Protein AF-A0A1V8U8H1-F1 (afdb_monomer_lite)

Foldseek 3Di:
DVVVVVVVVVVVVVVVVVPPPPPVVVVVVVVVCVVVVVVCPVVPVPQFPVVQLVVLCVVLVLLVPPPCSNLLSVLLSVLVSVVVVVVVLVVLLVVLVVLLVVLVVVVVPDDLPPPDPVVVVVVVVSLVVSVVSLVVSVVVVVCPVVVLVVSVVSLVVVVVVLVVVVVVCVVPPDPSNVVSSVVSVVSSVVSVVSVVVVVVCVVVVVVSSVVSVVSSVVSVVVVVVSVVVSVVVVVVVVVVVVVVVVLVCLLVVLLVVLVVVCPPPVNCPDDPVVSVVVSCVVSVVSSVVSVVVVVVVVVVVVVVVVVVVVPDPPDPPDPDDPDDDDDDDDD

Sequence (331 aa):
MDHLRTRALTLAEREKRFQAQPSELHQIIVLSLERTGQHLISNVDSRFDADELIEDLGAFKHCAAHPLLVPCIMFAANLRMSEKRRQSIKERLHRLEHSISELARVDALSDANDFTRTREDADSQRLETLYEVLHSCRKDQASREGRYGFWRECNGALDEGFKYVDLLMLQATTVPLRVAHDELLQWKNVAYHKFESLMARDKDHVNRVNTVSDLLSSLVQQRDMRLQASIARASQRDSEEMKFIAVLGSIFLPASLIATILNVPEFQFASGPVLFGAYLAITAPLIGAVMILCFFRGHVHRLLTRRRGTLTKPSAMNRIAVEKPGRRDRA

Secondary structure (DSSP, 8-state):
-HHHHHHHHHHHHHHHHHSS-HHHHHHHHHHHHHHHHHHHHTTTTTT--HHHHHHHHHHTGGGTT-TTHHHHHHHHHHHHHHHHHHHHHHHHHHHHHHHHHHHHHHHHH--TT---HHHHHHHHHHHHHHHHHHHHHHHHHHTHHHHHHHHHHHHHHHHHHHHHHHHHHTTS--HHHHHHHHHHHHHHHHHHHHHHHHHHHHHHHHHHHHHHHHHHHHHHHHHHHHHHHHHHHHHHHHHHHHHHHHHHHHHHHHHHHHHHHHTSGGG--S-HHHHHHHHHHHHHHHHHHHHHHHHHHHHHHHHHHHHHTTS-----------PPPP-----

Radius of gyration: 43.18 Å; chains: 1; bounding box: 68×41×151 Å

pLDDT: mean 79.47, std 16.01, range [43.69, 97.44]

Structure (mmCIF, N/CA/C/O backbone):
data_AF-A0A1V8U8H1-F1
#
_entry.id   AF-A0A1V8U8H1-F1
#
loop_
_atom_site.group_PDB
_atom_site.id
_atom_site.type_symbol
_atom_site.label_atom_id
_atom_site.label_alt_id
_atom_site.label_comp_id
_atom_site.label_asym_id
_atom_site.label_entity_id
_atom_site.label_seq_id
_atom_site.pdbx_PDB_ins_code
_atom_site.Cartn_x
_atom_site.Cartn_y
_atom_site.Cartn_z
_atom_site.occupancy
_atom_site.B_iso_or_equiv
_atom_site.auth_seq_id
_atom_site.auth_comp_id
_atom_site.auth_asym_id
_atom_site.auth_atom_id
_atom_site.pdbx_PDB_model_num
ATOM 1 N N . MET A 1 1 ? 4.616 25.662 67.802 1.00 52.09 1 MET A N 1
ATOM 2 C CA . MET A 1 1 ? 3.383 24.856 67.643 1.00 52.09 1 MET A CA 1
ATOM 3 C C . MET A 1 1 ? 2.392 25.465 66.647 1.00 52.09 1 MET A C 1
ATOM 5 O O . MET A 1 1 ? 1.541 24.736 66.154 1.00 52.09 1 MET A O 1
ATOM 9 N N . ASP A 1 2 ? 2.524 26.739 66.263 1.00 53.28 2 ASP A N 1
ATOM 10 C CA . ASP A 1 2 ? 1.555 27.395 65.368 1.00 53.28 2 ASP A CA 1
ATOM 11 C C . ASP A 1 2 ? 1.568 26.886 63.921 1.00 53.28 2 ASP A C 1
ATOM 13 O O . ASP A 1 2 ? 0.525 26.824 63.280 1.00 53.28 2 ASP A O 1
ATOM 17 N N . HIS A 1 3 ? 2.706 26.389 63.433 1.00 48.59 3 HIS A N 1
ATOM 18 C CA . HIS A 1 3 ? 2.842 25.920 62.049 1.00 48.59 3 HIS A CA 1
ATOM 19 C C . HIS A 1 3 ? 2.068 24.619 61.736 1.00 48.59 3 HIS A C 1
ATOM 21 O O . HIS A 1 3 ? 1.782 24.324 60.571 1.00 48.59 3 HIS A O 1
ATOM 27 N N . LEU A 1 4 ? 1.718 23.839 62.767 1.00 56.56 4 LEU A N 1
ATOM 28 C CA . LEU A 1 4 ? 0.893 22.633 62.636 1.00 56.56 4 LEU A CA 1
ATOM 29 C C . LEU A 1 4 ? -0.606 22.969 62.645 1.00 56.56 4 LEU A C 1
ATOM 31 O O . LEU A 1 4 ? -1.387 22.297 61.973 1.00 56.56 4 LEU A O 1
ATOM 35 N N . ARG A 1 5 ? -1.005 24.059 63.315 1.00 61.22 5 ARG A N 1
ATOM 36 C CA . ARG A 1 5 ? -2.397 24.531 63.347 1.00 61.22 5 ARG A CA 1
ATOM 37 C C . ARG A 1 5 ? -2.835 25.116 62.003 1.00 61.22 5 ARG A C 1
ATOM 39 O O . ARG A 1 5 ? -3.935 24.821 61.545 1.00 61.22 5 ARG A O 1
ATOM 46 N N . THR A 1 6 ? -1.956 25.849 61.317 1.00 66.19 6 THR A N 1
ATOM 47 C CA . THR A 1 6 ? -2.238 26.404 59.978 1.00 66.19 6 THR A CA 1
ATOM 48 C C . THR A 1 6 ? -2.333 25.319 58.899 1.00 66.19 6 THR A C 1
ATOM 50 O O . THR A 1 6 ? -3.112 25.439 57.954 1.00 66.19 6 THR A O 1
ATOM 53 N N . ARG A 1 7 ? -1.589 24.213 59.049 1.00 61.44 7 ARG A N 1
ATOM 54 C CA . ARG A 1 7 ? -1.691 23.051 58.147 1.00 61.44 7 ARG A CA 1
ATOM 55 C C . ARG A 1 7 ? -2.958 22.222 58.373 1.00 61.44 7 ARG A C 1
ATOM 57 O O . ARG A 1 7 ? -3.524 21.728 57.406 1.00 61.44 7 ARG A O 1
ATOM 64 N N . ALA A 1 8 ? -3.434 22.112 59.612 1.00 64.94 8 ALA A N 1
ATOM 65 C CA . ALA A 1 8 ? -4.690 21.420 59.902 1.00 64.94 8 ALA A CA 1
ATOM 66 C C . ALA A 1 8 ? -5.917 22.197 59.384 1.00 64.94 8 ALA A C 1
ATOM 68 O O . ALA A 1 8 ? -6.825 21.602 58.809 1.00 64.94 8 ALA A O 1
ATOM 69 N N . LEU A 1 9 ? -5.915 23.531 59.509 1.00 64.88 9 LEU A N 1
ATOM 70 C CA . LEU A 1 9 ? -6.993 24.387 58.995 1.00 64.88 9 LEU A CA 1
ATOM 71 C C . LEU A 1 9 ? -7.084 24.370 57.462 1.00 64.88 9 LEU A C 1
ATOM 73 O O . LEU A 1 9 ? -8.179 24.271 56.920 1.00 64.88 9 LEU A O 1
ATOM 77 N N . THR A 1 10 ? -5.950 24.355 56.757 1.00 69.19 10 THR A N 1
ATOM 78 C CA . THR A 1 10 ? -5.932 24.296 55.281 1.00 69.19 10 THR A CA 1
ATOM 79 C C . THR A 1 10 ? -6.346 22.934 54.710 1.00 69.19 10 THR A C 1
ATOM 81 O O . THR A 1 10 ? -6.844 22.874 53.585 1.00 69.19 10 THR A O 1
ATOM 84 N N . LEU A 1 11 ? -6.194 21.845 55.472 1.00 62.69 11 LEU A N 1
ATOM 85 C CA . LEU A 1 11 ? -6.699 20.519 55.096 1.00 62.69 11 LEU A CA 1
ATOM 86 C C . LEU A 1 11 ? -8.212 20.399 55.312 1.00 62.69 11 LEU A C 1
ATOM 88 O O . LEU A 1 11 ? -8.911 19.974 54.396 1.00 62.69 11 LEU A O 1
ATOM 92 N N . ALA A 1 12 ? -8.730 20.871 56.449 1.00 65.56 12 ALA A N 1
ATOM 93 C CA . ALA A 1 12 ? -10.170 20.866 56.726 1.00 65.56 12 ALA A CA 1
ATOM 94 C C . ALA A 1 12 ? -10.964 21.769 55.758 1.00 65.56 12 ALA A C 1
ATOM 96 O O . ALA A 1 12 ? -12.096 21.465 55.380 1.00 65.56 12 ALA A O 1
ATOM 97 N N . GLU A 1 13 ? -10.360 22.870 55.304 1.00 62.91 13 GLU A N 1
ATOM 98 C CA . GLU A 1 13 ? -10.965 23.785 54.332 1.00 62.91 13 GLU A CA 1
ATOM 99 C C . GLU A 1 13 ? -10.901 23.243 52.889 1.00 62.91 13 GLU A C 1
ATOM 101 O O . GLU A 1 13 ? -11.783 23.528 52.075 1.00 62.91 13 GLU A O 1
ATOM 106 N N . ARG A 1 14 ? -9.918 22.381 52.579 1.00 55.28 14 ARG A N 1
ATOM 107 C CA . ARG A 1 14 ? -9.872 21.605 51.324 1.00 55.28 14 ARG A CA 1
ATOM 108 C C . ARG A 1 14 ? -10.886 20.463 51.302 1.00 55.28 14 ARG A C 1
ATOM 110 O O . ARG A 1 14 ? -11.486 20.222 50.259 1.00 55.28 14 ARG A O 1
ATOM 117 N N . GLU A 1 15 ? -11.119 19.809 52.434 1.00 55.59 15 GLU A N 1
ATOM 118 C CA . GLU A 1 15 ? -12.084 18.711 52.556 1.00 55.59 15 GLU A CA 1
ATOM 119 C C . GLU A 1 15 ? -13.537 19.216 52.456 1.00 55.59 15 GLU A C 1
ATOM 121 O O . GLU A 1 15 ? -14.353 18.632 51.741 1.00 55.59 15 GLU A O 1
ATOM 126 N N . LYS A 1 16 ? -13.832 20.399 53.021 1.00 56.38 16 LYS A N 1
ATOM 127 C CA . LYS A 1 16 ? -15.125 21.086 52.827 1.00 56.38 16 LYS A CA 1
ATOM 128 C C . LYS A 1 16 ? -15.389 21.533 51.386 1.00 56.38 16 LYS A C 1
ATOM 130 O O . LYS A 1 16 ? -16.546 21.565 50.979 1.00 56.38 16 LYS A O 1
ATOM 135 N N . ARG A 1 17 ? -14.354 21.852 50.595 1.00 52.06 17 ARG A N 1
ATOM 136 C CA . ARG A 1 17 ? -14.522 22.147 49.157 1.00 52.06 17 ARG A CA 1
ATOM 137 C C . ARG A 1 17 ? -14.758 20.890 48.318 1.00 52.06 17 ARG A C 1
ATOM 139 O O . ARG A 1 17 ? -15.431 20.980 47.301 1.00 52.06 17 ARG A O 1
ATOM 146 N N . PHE A 1 18 ? -14.272 19.727 48.755 1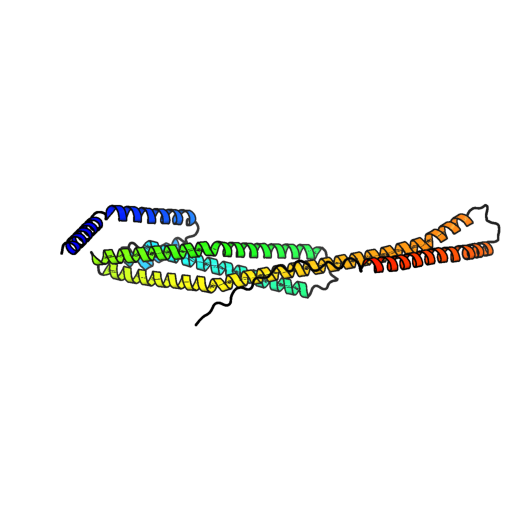.00 49.94 18 PHE A N 1
ATOM 147 C CA . PHE A 1 18 ? -14.507 18.455 48.063 1.00 49.94 18 PHE A CA 1
ATOM 148 C C . PHE A 1 18 ? -15.916 17.882 48.300 1.00 49.94 18 PHE A C 1
ATOM 150 O O . PHE A 1 18 ? -16.441 17.185 47.438 1.00 49.94 18 PHE A O 1
ATOM 157 N N . GLN A 1 19 ? -16.562 18.206 49.426 1.00 53.03 19 GLN A N 1
ATOM 158 C CA . GLN A 1 19 ? -17.933 17.762 49.727 1.00 53.03 19 GLN A CA 1
ATOM 159 C C . GLN A 1 19 ? -19.043 18.645 49.124 1.00 53.03 19 GLN A C 1
ATOM 161 O O . GLN A 1 19 ? -20.209 18.262 49.172 1.00 53.03 19 GLN A O 1
ATOM 166 N N . ALA A 1 20 ? -18.719 19.804 48.538 1.00 44.81 20 ALA A N 1
ATOM 167 C CA . ALA A 1 20 ? -19.716 20.811 48.158 1.00 44.81 20 ALA A CA 1
ATOM 168 C C . ALA A 1 20 ? -20.105 20.859 46.665 1.00 44.81 20 ALA A C 1
ATOM 170 O O . ALA A 1 20 ? -20.823 21.779 46.281 1.00 44.81 20 ALA A O 1
ATOM 171 N N . GLN A 1 21 ? -19.678 19.923 45.804 1.00 50.09 21 GLN A N 1
ATOM 172 C CA . GLN A 1 21 ? -19.981 20.044 44.363 1.00 50.09 21 GLN A CA 1
ATOM 173 C C . GLN A 1 21 ? -20.114 18.723 43.569 1.00 50.09 21 GLN A C 1
ATOM 175 O O . GLN A 1 21 ? -19.487 18.549 42.524 1.00 50.09 21 GLN A O 1
ATOM 180 N N . PRO A 1 22 ? -20.979 17.779 43.985 1.00 50.78 22 PRO A N 1
ATOM 181 C CA . PRO A 1 22 ? -21.331 16.637 43.137 1.00 50.78 22 PRO A CA 1
ATOM 182 C C . PRO A 1 22 ? -22.101 17.043 41.862 1.00 50.78 22 PRO A C 1
ATOM 184 O O . PRO A 1 22 ? -22.128 16.271 40.905 1.00 50.78 22 PRO A O 1
ATOM 187 N N . SER A 1 23 ? -22.690 18.248 41.813 1.00 52.03 23 SER A N 1
ATOM 188 C CA . SER A 1 23 ? -23.462 18.755 40.668 1.00 52.03 23 SER A CA 1
ATOM 189 C C . SER A 1 23 ? -22.599 19.246 39.501 1.00 52.03 23 SER A C 1
ATOM 191 O O . SER A 1 23 ? -22.933 18.957 38.356 1.00 52.03 23 SER A O 1
ATOM 193 N N . GLU A 1 24 ? -21.475 19.927 39.752 1.00 49.50 24 GLU A N 1
ATOM 194 C CA . GLU A 1 24 ? -20.606 20.427 38.670 1.00 49.50 24 GLU A CA 1
ATOM 195 C C . GLU A 1 24 ? -19.767 19.321 38.029 1.00 49.50 24 GLU A C 1
ATOM 197 O O . GLU A 1 24 ? -19.592 19.314 36.812 1.00 49.50 24 GLU A O 1
ATOM 202 N N . LEU A 1 25 ? -19.321 18.329 38.808 1.00 53.12 25 LEU A N 1
ATOM 203 C CA . LEU A 1 25 ? -18.669 17.139 38.255 1.00 53.12 25 LEU A CA 1
ATOM 204 C C . LEU A 1 25 ? -19.635 16.323 37.388 1.00 53.12 25 LEU A C 1
ATOM 206 O O . LEU A 1 25 ? -19.251 15.896 36.302 1.00 53.12 25 LEU A O 1
ATOM 210 N N . HIS A 1 26 ? -20.900 16.182 37.803 1.00 51.22 26 HIS A N 1
ATOM 211 C CA . HIS A 1 26 ? -21.938 15.590 36.953 1.00 51.22 26 HIS A CA 1
ATOM 212 C C . HIS A 1 26 ? -22.123 16.380 35.652 1.00 51.22 26 HIS A C 1
ATOM 214 O O . HIS A 1 26 ? -22.197 15.783 34.584 1.00 51.22 26 HIS A O 1
ATOM 220 N N . GLN A 1 27 ? -22.150 17.713 35.715 1.00 55.03 27 GLN A N 1
ATOM 221 C CA . GLN A 1 27 ? -22.361 18.561 34.539 1.00 55.03 27 GLN A CA 1
ATOM 222 C C . GLN A 1 27 ? -21.183 18.511 33.556 1.00 55.03 27 GLN A C 1
ATOM 224 O O . GLN A 1 27 ? -21.394 18.408 32.350 1.00 55.03 27 GLN A O 1
ATOM 229 N N . ILE A 1 28 ? -19.943 18.509 34.054 1.00 54.75 28 ILE A N 1
ATOM 230 C CA . ILE A 1 28 ? -18.734 18.390 33.225 1.00 54.75 28 ILE A CA 1
ATOM 231 C C . ILE A 1 28 ? -18.651 17.001 32.574 1.00 54.75 28 ILE A C 1
ATOM 233 O O . ILE A 1 28 ? -18.272 16.891 31.408 1.00 54.75 28 ILE A O 1
ATOM 237 N N . ILE A 1 29 ? -19.043 15.942 33.288 1.00 55.25 29 ILE A N 1
ATOM 238 C CA . ILE A 1 29 ? -19.034 14.568 32.769 1.00 55.25 29 ILE A CA 1
ATOM 239 C C . ILE A 1 29 ? -20.144 14.359 31.735 1.00 55.25 29 ILE A C 1
ATOM 241 O O . ILE A 1 29 ? -19.864 13.809 30.672 1.00 55.25 29 ILE A O 1
ATOM 245 N N . VAL A 1 30 ? -21.363 14.851 31.990 1.00 54.34 30 VAL A N 1
ATOM 246 C CA . VAL A 1 30 ? -22.471 14.814 31.019 1.00 54.34 30 VAL A CA 1
ATOM 247 C C . VAL A 1 30 ? -22.085 15.566 29.748 1.00 54.34 30 VAL A C 1
ATOM 249 O O . VAL A 1 30 ? -22.243 15.017 28.665 1.00 54.34 30 VAL A O 1
ATOM 252 N N . LEU A 1 31 ? -21.465 16.745 29.857 1.00 53.91 31 LEU A N 1
ATOM 253 C CA . LEU A 1 31 ? -20.992 17.500 28.691 1.00 53.91 31 LEU A CA 1
ATOM 254 C C . LEU A 1 31 ? -19.846 16.797 27.945 1.00 53.91 31 LEU A C 1
ATOM 256 O O . LEU A 1 31 ? -19.761 16.894 26.721 1.00 53.91 31 LEU A O 1
ATOM 260 N N . SER A 1 32 ? -18.968 16.075 28.646 1.00 51.88 32 SER A N 1
ATOM 261 C CA . SER A 1 32 ? -17.884 15.309 28.016 1.00 51.88 32 SER A CA 1
ATOM 262 C C . SER A 1 32 ? -18.414 14.074 27.272 1.00 51.88 32 SER A C 1
ATOM 264 O O . SER A 1 32 ? -18.010 13.827 26.133 1.00 51.88 32 SER A O 1
ATOM 266 N N . LEU A 1 33 ? -19.375 13.354 27.868 1.00 49.69 33 LEU A N 1
ATOM 267 C CA . LEU A 1 33 ? -20.102 12.225 27.264 1.00 49.69 33 LEU A CA 1
ATOM 268 C C . LEU A 1 33 ? -21.001 12.661 26.102 1.00 49.69 33 LEU A C 1
ATOM 270 O O . LEU A 1 33 ? -21.079 11.964 25.097 1.00 49.69 33 LEU A O 1
ATOM 274 N N . GLU A 1 34 ? -21.642 13.824 26.196 1.00 49.41 34 GLU A N 1
ATOM 275 C CA . GLU A 1 34 ? -22.493 14.377 25.140 1.00 49.41 34 GLU A CA 1
ATOM 276 C C . GLU A 1 34 ? -21.655 14.840 23.941 1.00 49.41 34 GLU A C 1
ATOM 278 O O . GLU A 1 34 ? -22.000 14.570 22.790 1.00 49.41 34 GLU A O 1
ATOM 283 N N . ARG A 1 35 ? -20.486 15.442 24.193 1.00 48.59 35 ARG A N 1
ATOM 284 C CA . ARG A 1 35 ? -19.564 15.878 23.137 1.00 48.59 35 ARG A CA 1
ATOM 285 C C . ARG A 1 35 ? -18.862 14.702 22.442 1.00 48.59 35 ARG A C 1
ATOM 287 O O . ARG A 1 35 ? -18.673 14.749 21.227 1.00 48.59 35 ARG A O 1
ATOM 294 N N . THR A 1 36 ? -18.520 13.630 23.166 1.00 52.41 36 THR A N 1
ATOM 295 C CA . THR A 1 36 ? -18.037 12.377 22.544 1.00 52.41 36 THR A CA 1
ATOM 296 C C . THR A 1 36 ? -19.166 11.608 21.856 1.00 52.41 36 THR A C 1
ATOM 298 O O . THR A 1 36 ? -18.961 11.081 20.763 1.00 52.41 36 THR A O 1
ATOM 301 N N . GLY A 1 37 ? -20.373 11.616 22.423 1.00 50.22 37 GLY A N 1
ATOM 302 C CA . GLY A 1 37 ? -21.571 11.003 21.850 1.00 50.22 37 GLY A CA 1
ATOM 303 C C . GLY A 1 37 ? -21.990 11.626 20.518 1.00 50.22 37 GLY A C 1
ATOM 304 O O . GLY A 1 37 ? -22.219 10.900 19.557 1.00 50.22 37 GLY A O 1
ATOM 305 N N . GLN A 1 38 ? -22.010 12.958 20.402 1.00 48.38 38 GLN A N 1
ATOM 306 C CA . GLN A 1 38 ? -22.371 13.652 19.154 1.00 48.38 38 GLN A CA 1
ATOM 307 C C . GLN A 1 38 ? -21.360 13.410 18.016 1.00 48.38 38 GLN A C 1
ATOM 309 O O . GLN A 1 38 ? -21.746 13.273 16.849 1.00 48.38 38 GLN A O 1
ATOM 314 N N . HIS A 1 39 ? -20.068 13.290 18.342 1.00 47.50 39 HIS A N 1
ATOM 315 C CA . HIS A 1 39 ? -19.036 12.917 17.369 1.00 47.50 39 HIS A CA 1
ATOM 316 C C . HIS A 1 39 ? -19.097 11.441 16.960 1.00 47.50 39 HIS A C 1
ATOM 318 O O . HIS A 1 39 ? -18.792 11.127 15.807 1.00 47.50 39 HIS A O 1
ATOM 324 N N . LEU A 1 40 ? -19.506 10.550 17.871 1.00 48.88 40 LEU A N 1
ATOM 325 C CA . LEU A 1 40 ? -19.805 9.162 17.532 1.00 48.88 40 LEU A CA 1
ATOM 326 C C . LEU A 1 40 ? -21.023 9.095 16.602 1.00 48.88 40 LEU A C 1
ATOM 328 O O . LEU A 1 40 ? -20.899 8.594 15.496 1.00 48.88 40 LEU A O 1
ATOM 332 N N . ILE A 1 41 ? -22.173 9.645 16.987 1.00 48.91 41 ILE A N 1
ATOM 333 C CA . ILE A 1 41 ? -23.458 9.398 16.309 1.00 48.91 41 ILE A CA 1
ATOM 334 C C . ILE A 1 41 ? -23.463 9.895 14.849 1.00 48.91 41 ILE A C 1
ATOM 336 O O . ILE A 1 41 ? -23.876 9.161 13.954 1.00 48.91 41 ILE A O 1
ATOM 340 N N . SER A 1 42 ? -22.906 11.077 14.556 1.00 46.94 42 SER A N 1
ATOM 341 C CA . SER A 1 42 ? -22.974 11.654 13.196 1.00 46.94 42 SER A CA 1
ATOM 342 C C . SER A 1 42 ? -22.152 10.925 12.117 1.00 46.94 42 SER A C 1
ATOM 344 O O . SER A 1 42 ? -22.385 11.134 10.928 1.00 46.94 42 SER A O 1
ATOM 346 N N . ASN A 1 43 ? -21.204 10.054 12.486 1.00 47.16 43 ASN A N 1
ATOM 347 C CA . ASN A 1 43 ? -20.343 9.328 11.532 1.00 47.16 43 ASN A CA 1
ATOM 348 C C . ASN A 1 43 ? -20.668 7.819 11.435 1.00 47.16 43 ASN A C 1
ATOM 350 O O . ASN A 1 43 ? -20.017 7.073 10.688 1.00 47.16 43 ASN A O 1
ATOM 354 N N . VAL A 1 44 ? -21.656 7.379 12.220 1.00 52.88 44 VAL A N 1
ATOM 355 C CA . VAL A 1 44 ? -21.945 5.985 12.596 1.00 52.88 44 VAL A CA 1
ATOM 356 C C . VAL A 1 44 ? -23.206 5.443 11.897 1.00 52.88 44 VAL A C 1
ATOM 358 O O . VAL A 1 44 ? -23.255 4.250 11.606 1.00 52.88 44 VAL A O 1
ATOM 361 N N . ASP A 1 45 ? -24.143 6.301 11.485 1.00 48.62 45 ASP A N 1
ATOM 362 C CA . ASP A 1 45 ? -25.511 5.933 11.055 1.00 48.62 45 ASP A CA 1
ATOM 363 C C . ASP A 1 45 ? -25.669 4.993 9.837 1.00 48.62 45 ASP A C 1
ATOM 365 O O . ASP A 1 45 ? -26.765 4.507 9.585 1.00 48.62 45 ASP A O 1
ATOM 369 N N . SER A 1 46 ? -24.613 4.677 9.078 1.00 53.56 46 SER A N 1
ATOM 370 C CA . SER A 1 46 ? -24.696 3.737 7.933 1.00 53.56 46 SER A CA 1
ATOM 371 C C . SER A 1 46 ? -23.842 2.476 8.073 1.00 53.56 46 SER A C 1
ATOM 373 O O . SER A 1 46 ? -23.723 1.703 7.123 1.00 53.56 46 SER A O 1
ATOM 375 N N . AR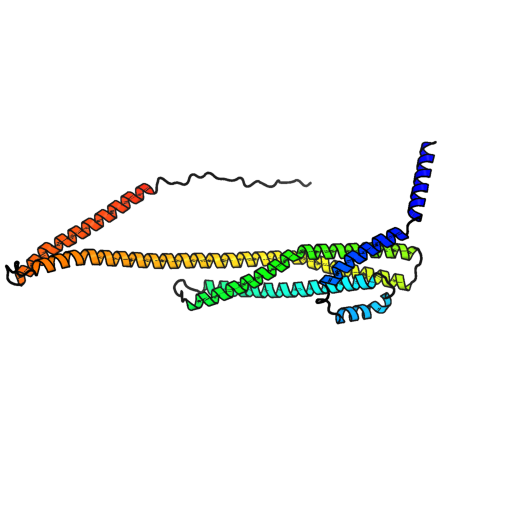G A 1 47 ? -23.180 2.276 9.221 1.00 62.59 47 ARG A N 1
ATOM 376 C CA . ARG A 1 47 ? -22.099 1.281 9.344 1.00 62.59 47 ARG A CA 1
ATOM 377 C C . ARG A 1 47 ? -22.296 0.212 10.406 1.00 62.59 47 ARG A C 1
ATOM 379 O O . ARG A 1 47 ? -21.496 -0.724 10.438 1.00 62.59 47 ARG A O 1
ATOM 386 N N . PHE A 1 48 ? -23.300 0.352 11.261 1.00 71.50 48 PHE A N 1
ATOM 387 C CA . PHE A 1 48 ? -23.571 -0.632 12.298 1.00 71.50 48 PHE A CA 1
ATOM 388 C C . PHE A 1 48 ? -24.619 -1.603 11.809 1.00 71.50 48 PHE A C 1
ATOM 390 O O . PHE A 1 48 ? -25.685 -1.207 11.345 1.00 71.50 48 PHE A O 1
ATOM 397 N N . ASP A 1 49 ? -24.279 -2.877 11.929 1.00 81.88 49 ASP A N 1
ATOM 398 C CA . ASP A 1 49 ? -25.237 -3.946 11.765 1.00 81.88 49 ASP A CA 1
ATOM 399 C C . ASP A 1 49 ? -26.135 -3.941 13.007 1.00 81.88 49 ASP A C 1
ATOM 401 O O . ASP A 1 49 ? -25.696 -4.283 14.110 1.00 81.88 49 ASP A O 1
ATOM 405 N N . ALA A 1 50 ? -27.351 -3.411 12.855 1.00 85.19 50 ALA A N 1
ATOM 406 C CA . ALA A 1 50 ? -28.291 -3.263 13.961 1.00 85.19 50 ALA A CA 1
ATOM 407 C C . ALA A 1 50 ? -28.641 -4.627 14.571 1.00 85.19 50 ALA A C 1
ATOM 409 O O . ALA A 1 50 ? -28.828 -4.721 15.784 1.00 85.19 50 ALA A O 1
ATOM 410 N N . ASP A 1 51 ? -28.646 -5.677 13.750 1.00 88.38 51 ASP A N 1
ATOM 411 C CA . ASP A 1 51 ? -28.964 -7.035 14.171 1.00 88.38 51 ASP A CA 1
ATOM 412 C C . ASP A 1 51 ? -27.880 -7.588 15.112 1.00 88.38 51 ASP A C 1
ATOM 414 O O . ASP A 1 51 ? -28.209 -8.096 16.184 1.00 88.38 51 ASP A O 1
ATOM 418 N N . GLU A 1 52 ? -26.591 -7.386 14.797 1.00 88.19 52 GLU A N 1
ATOM 419 C CA . GLU A 1 52 ? -25.476 -7.790 15.680 1.00 88.19 52 GLU A CA 1
ATOM 420 C C . GLU A 1 52 ? -25.513 -7.049 17.032 1.00 88.19 52 GLU A C 1
ATOM 422 O O . GLU A 1 52 ? -25.177 -7.614 18.074 1.00 88.19 52 GLU A O 1
ATOM 427 N N . LEU A 1 53 ? -25.921 -5.776 17.034 1.00 89.38 53 LEU A N 1
ATOM 428 C CA . LEU A 1 53 ? -26.069 -4.969 18.251 1.00 89.38 53 LEU A CA 1
ATOM 429 C C . LEU A 1 53 ? -27.217 -5.463 19.135 1.00 89.38 53 LEU A C 1
ATOM 431 O O . LEU A 1 53 ? -27.074 -5.515 20.358 1.00 89.38 53 LEU A O 1
ATOM 435 N N . ILE A 1 54 ? -28.351 -5.812 18.525 1.00 92.06 54 ILE A N 1
ATOM 436 C CA . ILE A 1 54 ? -29.513 -6.362 19.229 1.00 92.06 54 ILE A CA 1
ATOM 437 C C . ILE A 1 54 ? -29.182 -7.749 19.789 1.00 92.06 54 ILE A C 1
ATOM 439 O O . ILE A 1 54 ? -29.566 -8.049 20.920 1.00 92.06 54 ILE A O 1
ATOM 443 N N . GLU A 1 55 ? -28.437 -8.568 19.044 1.00 94.12 55 GLU A N 1
ATOM 444 C CA . GLU A 1 55 ? -27.953 -9.869 19.508 1.00 94.12 55 GLU A CA 1
ATOM 445 C C . GLU A 1 55 ? -27.028 -9.723 20.726 1.00 94.12 55 GLU A C 1
ATOM 447 O O . GLU A 1 55 ? -27.263 -10.366 21.751 1.00 94.12 55 GLU A O 1
ATOM 452 N N . ASP A 1 56 ? -26.043 -8.818 20.665 1.00 91.25 56 ASP A N 1
ATOM 453 C CA . ASP A 1 56 ? -25.147 -8.536 21.793 1.00 91.25 56 ASP A CA 1
ATOM 454 C C . ASP A 1 56 ? -25.936 -8.009 23.015 1.00 91.25 56 ASP A C 1
ATOM 456 O O . ASP A 1 56 ? -25.721 -8.458 24.142 1.00 91.25 56 ASP A O 1
ATOM 460 N N . LEU A 1 57 ? -26.904 -7.104 22.820 1.00 93.19 57 LEU A N 1
ATOM 461 C CA . LEU A 1 57 ? -27.785 -6.627 23.899 1.00 93.19 57 LEU A CA 1
ATOM 462 C C . LEU A 1 57 ? -28.635 -7.755 24.501 1.00 93.19 57 LEU A C 1
ATOM 464 O O . LEU A 1 57 ? -28.858 -7.783 25.714 1.00 93.19 57 LEU A O 1
ATOM 468 N N . GLY A 1 58 ? -29.098 -8.688 23.668 1.00 93.75 58 GLY A N 1
ATOM 469 C CA . GLY A 1 58 ? -29.806 -9.889 24.101 1.00 93.75 58 GLY A CA 1
ATOM 470 C C . GLY A 1 58 ? -28.922 -10.810 24.942 1.00 93.75 58 GLY A C 1
ATOM 471 O O . GLY A 1 58 ? -29.369 -11.296 25.984 1.00 93.75 58 GLY A O 1
ATOM 472 N N . ALA A 1 59 ? -27.662 -10.994 24.536 1.00 93.50 59 ALA A N 1
ATOM 473 C CA . ALA A 1 59 ? -26.679 -11.814 25.243 1.00 93.50 59 ALA A CA 1
ATOM 474 C C . ALA A 1 59 ? -26.302 -11.240 26.621 1.00 93.50 59 ALA A C 1
ATOM 476 O O . ALA A 1 59 ? -26.091 -12.003 27.561 1.00 93.50 59 ALA A O 1
ATOM 477 N N . PHE A 1 60 ? -26.279 -9.911 26.768 1.00 93.75 60 PHE A N 1
ATOM 478 C CA . PHE A 1 60 ? -25.931 -9.216 28.016 1.00 93.75 60 PHE A CA 1
ATOM 479 C C . PHE A 1 60 ? -27.141 -8.659 28.781 1.00 93.75 60 PHE A C 1
ATOM 481 O O . PHE A 1 60 ? -27.022 -7.700 29.550 1.00 93.75 60 PHE A O 1
ATOM 488 N N . LYS A 1 61 ? -28.328 -9.252 28.613 1.00 93.94 61 LYS A N 1
ATOM 489 C CA . LYS A 1 61 ? -29.560 -8.781 29.268 1.00 93.94 61 LYS A CA 1
ATOM 490 C C . LYS A 1 61 ? -29.457 -8.741 30.800 1.00 93.94 61 LYS A C 1
ATOM 492 O O . LYS A 1 61 ? -30.052 -7.868 31.430 1.00 93.94 61 LYS A O 1
ATOM 497 N N . HIS A 1 62 ? -28.697 -9.649 31.414 1.00 91.94 62 HIS A N 1
ATOM 498 C CA . HIS A 1 62 ? -28.445 -9.659 32.864 1.00 91.94 62 HIS A CA 1
ATOM 499 C C . HIS A 1 62 ? -27.587 -8.477 33.336 1.00 91.94 62 HIS A C 1
ATOM 501 O O . HIS A 1 62 ? -27.674 -8.090 34.499 1.00 91.94 62 HIS A O 1
ATOM 507 N N . CYS A 1 63 ? -26.837 -7.849 32.430 1.00 93.44 63 CYS A N 1
ATOM 508 C CA . CYS A 1 63 ? -26.034 -6.656 32.686 1.00 93.44 63 CYS A CA 1
ATOM 509 C C . CYS A 1 63 ? -26.781 -5.344 32.389 1.00 93.44 63 CYS A C 1
ATOM 511 O O . CYS A 1 63 ? -26.173 -4.278 32.467 1.00 93.44 63 CYS A O 1
ATOM 513 N N . ALA A 1 64 ? -28.082 -5.379 32.068 1.00 93.00 64 ALA A N 1
ATOM 514 C CA . ALA A 1 64 ? -28.853 -4.204 31.632 1.00 93.00 64 ALA A CA 1
ATOM 515 C C . ALA A 1 64 ? -28.874 -3.037 32.638 1.00 93.00 64 ALA A C 1
ATOM 517 O O . ALA A 1 64 ? -29.055 -1.889 32.243 1.00 93.00 64 ALA A O 1
ATOM 518 N N . ALA A 1 65 ? -28.671 -3.314 33.929 1.00 90.50 65 ALA A N 1
ATOM 519 C CA . ALA A 1 65 ? -28.593 -2.287 34.968 1.00 90.50 65 ALA A CA 1
ATOM 520 C C . ALA A 1 65 ? -27.236 -1.553 35.011 1.00 90.50 65 ALA A C 1
ATOM 522 O O . ALA A 1 65 ? -27.106 -0.553 35.715 1.00 90.50 65 ALA A O 1
ATOM 523 N N . HIS A 1 66 ? -26.216 -2.047 34.301 1.00 93.88 66 HIS A N 1
ATOM 524 C CA . HIS A 1 66 ? -24.873 -1.483 34.347 1.00 93.88 66 HIS A CA 1
ATOM 525 C C . HIS A 1 66 ? -24.740 -0.292 33.376 1.00 93.88 66 HIS A C 1
ATOM 527 O O . HIS A 1 66 ? -24.947 -0.458 32.171 1.00 93.88 66 HIS A O 1
ATOM 533 N N . PRO A 1 67 ? -24.319 0.902 33.840 1.00 93.75 67 PRO A N 1
ATOM 534 C CA . PRO A 1 67 ? -24.305 2.116 33.015 1.00 93.75 67 PRO A CA 1
ATOM 535 C C . PRO A 1 67 ? -23.327 2.043 31.831 1.00 93.75 67 PRO A C 1
ATOM 537 O O . PRO A 1 67 ? -23.518 2.721 30.825 1.00 93.75 67 PRO A O 1
ATOM 540 N N . LEU A 1 68 ? -22.293 1.199 31.922 1.00 96.38 68 LEU A N 1
ATOM 541 C CA . LEU A 1 68 ? -21.304 1.013 30.851 1.00 96.38 68 LEU A CA 1
ATOM 542 C C . LEU A 1 68 ? -21.646 -0.106 29.864 1.00 96.38 68 LEU A C 1
ATOM 544 O O . LEU A 1 68 ? -20.836 -0.368 28.979 1.00 96.38 68 LEU A O 1
ATOM 548 N N . LEU A 1 69 ? -22.813 -0.752 29.971 1.00 95.38 69 LEU A N 1
ATOM 549 C CA . LEU A 1 69 ? -23.193 -1.825 29.048 1.00 95.38 69 LEU A CA 1
ATOM 550 C C . LEU A 1 69 ? -23.177 -1.347 27.588 1.00 95.38 69 LEU A C 1
ATOM 552 O O . LEU A 1 69 ? -22.493 -1.927 26.748 1.00 95.38 69 LEU A O 1
ATOM 556 N N . VAL A 1 70 ? -23.895 -0.260 27.293 1.00 93.62 70 VAL A N 1
ATOM 557 C CA . VAL A 1 70 ? -23.993 0.280 25.929 1.00 93.62 70 VAL A CA 1
ATOM 558 C C . VAL A 1 70 ? -22.630 0.767 25.414 1.00 93.62 70 VAL A C 1
ATOM 560 O O . VAL A 1 70 ? -22.242 0.330 24.331 1.00 93.62 70 VAL A O 1
ATOM 563 N N . PRO A 1 71 ? -21.847 1.578 26.160 1.00 94.81 71 PRO A N 1
ATOM 564 C CA . PRO A 1 71 ? -20.485 1.939 25.760 1.00 94.81 71 PRO A CA 1
ATOM 565 C C . PRO A 1 71 ? -19.584 0.738 25.450 1.00 94.81 71 PRO A C 1
ATOM 567 O O . PRO A 1 71 ? -18.836 0.764 24.472 1.00 94.81 71 PRO A O 1
ATOM 570 N N . CYS A 1 72 ? -19.680 -0.327 26.249 1.00 94.50 72 CYS A N 1
ATOM 571 C CA . CYS A 1 72 ? -18.958 -1.571 26.019 1.00 94.50 72 CYS A CA 1
ATOM 572 C C . CYS A 1 72 ? -19.385 -2.198 24.680 1.00 94.50 72 CYS A C 1
ATOM 574 O O . CYS A 1 72 ? -18.537 -2.389 23.803 1.00 94.50 72 CYS A O 1
ATOM 576 N N . ILE A 1 73 ? -20.681 -2.456 24.479 1.00 93.38 73 ILE A N 1
ATOM 577 C CA . ILE A 1 73 ? -21.210 -3.042 23.233 1.00 93.38 73 ILE A CA 1
ATOM 578 C C . ILE A 1 73 ? -20.793 -2.209 22.017 1.00 93.38 73 ILE A C 1
ATOM 580 O O . ILE A 1 73 ? -20.254 -2.746 21.046 1.00 93.38 73 ILE A O 1
ATOM 584 N N . MET A 1 74 ? -20.942 -0.885 22.100 1.00 91.31 74 MET A N 1
ATOM 585 C CA . MET A 1 74 ? -20.518 0.030 21.045 1.00 91.31 74 MET A CA 1
ATOM 586 C C . MET A 1 74 ? -19.027 -0.093 20.744 1.00 91.31 74 MET A C 1
ATOM 588 O O . MET A 1 74 ? -18.662 -0.102 19.572 1.00 91.31 74 MET A O 1
ATOM 592 N N . PHE A 1 75 ? -18.165 -0.198 21.759 1.00 91.88 75 PHE A N 1
ATOM 593 C CA . PHE A 1 75 ? -16.723 -0.367 21.573 1.00 91.88 75 PHE A CA 1
ATOM 594 C C . PHE A 1 75 ? -16.381 -1.677 20.848 1.00 91.88 75 PHE A C 1
ATOM 596 O O . PHE A 1 75 ? -15.578 -1.666 19.911 1.00 91.88 75 PHE A O 1
ATOM 603 N N . ALA A 1 76 ? -17.014 -2.799 21.200 1.00 91.56 76 ALA A N 1
ATOM 604 C CA . ALA A 1 76 ? -16.736 -4.061 20.515 1.00 91.56 76 ALA A CA 1
ATOM 605 C C . ALA A 1 76 ? -17.321 -4.132 19.101 1.00 91.56 76 ALA A C 1
ATOM 607 O O . ALA A 1 76 ? -16.634 -4.622 18.206 1.00 91.56 76 ALA A O 1
ATOM 608 N N . ALA A 1 77 ? -18.535 -3.628 18.866 1.00 90.38 77 ALA A N 1
ATOM 609 C CA . ALA A 1 77 ? -19.140 -3.597 17.529 1.00 90.38 77 ALA A CA 1
ATOM 610 C C . ALA A 1 77 ? -18.243 -2.837 16.537 1.00 90.38 77 ALA A C 1
ATOM 612 O O . ALA A 1 77 ? -17.899 -3.295 15.446 1.00 90.38 77 ALA A O 1
ATOM 613 N N . ASN A 1 78 ? -17.747 -1.698 16.992 1.00 88.19 78 ASN A N 1
ATOM 614 C CA . ASN A 1 78 ? -16.752 -0.896 16.310 1.00 88.19 78 ASN A CA 1
ATOM 615 C C . ASN A 1 78 ? -15.426 -1.637 16.017 1.00 88.19 78 ASN A C 1
ATOM 617 O O . ASN A 1 78 ? -14.833 -1.502 14.936 1.00 88.19 78 ASN A O 1
ATOM 621 N N . LEU A 1 79 ? -14.949 -2.437 16.975 1.00 89.69 79 LEU A N 1
ATOM 622 C CA . LEU A 1 79 ? -13.752 -3.254 16.804 1.00 89.69 79 LEU A CA 1
ATOM 623 C C . LEU A 1 79 ? -13.966 -4.358 15.759 1.00 89.69 79 LEU A C 1
ATOM 625 O O . LEU A 1 79 ? -13.111 -4.537 14.889 1.00 89.69 79 LEU A O 1
ATOM 629 N N . ARG A 1 80 ? -15.122 -5.037 15.783 1.00 89.75 80 ARG A N 1
ATOM 630 C CA . ARG A 1 80 ? -15.517 -6.021 14.756 1.00 89.75 80 ARG A CA 1
ATOM 631 C C . ARG A 1 80 ? -15.547 -5.378 13.372 1.00 89.75 80 ARG A C 1
ATOM 633 O O . ARG A 1 80 ? -15.032 -5.943 12.409 1.00 89.75 80 ARG A O 1
ATOM 640 N N . MET A 1 81 ? -16.066 -4.155 13.268 1.00 86.56 81 MET A N 1
ATOM 641 C CA . MET A 1 81 ? -16.064 -3.413 12.007 1.00 86.56 81 MET A CA 1
ATOM 642 C C . MET A 1 81 ? -14.639 -3.137 11.500 1.00 86.56 81 MET A C 1
ATOM 644 O O . MET A 1 81 ? -14.348 -3.257 10.305 1.00 86.56 81 MET A O 1
ATOM 648 N N . SER A 1 82 ? -13.727 -2.794 12.411 1.00 86.62 82 SER A N 1
ATOM 649 C CA . SER A 1 82 ? -12.312 -2.588 12.091 1.00 86.62 82 SER A CA 1
ATOM 650 C C . SER A 1 82 ? -11.630 -3.882 11.636 1.00 86.62 82 SER A C 1
ATOM 652 O O . SER A 1 82 ? -10.807 -3.852 10.719 1.00 86.62 82 SER A O 1
ATOM 654 N N . GLU A 1 83 ? -12.003 -5.022 12.218 1.00 89.56 83 GLU A N 1
ATOM 655 C CA . GLU A 1 83 ? -11.541 -6.343 11.795 1.00 89.56 83 GLU A CA 1
ATOM 656 C C . GLU A 1 83 ? -12.041 -6.706 10.389 1.00 89.56 83 GLU A C 1
ATOM 658 O O . GLU A 1 83 ? -11.219 -7.006 9.518 1.00 89.56 83 GLU A O 1
ATOM 663 N N . LYS A 1 84 ? -13.352 -6.583 10.124 1.00 89.75 84 LYS A N 1
ATOM 664 C CA . LYS A 1 84 ? -13.949 -6.799 8.790 1.00 89.75 84 LYS A CA 1
ATOM 665 C C . LYS A 1 84 ? -13.265 -5.919 7.733 1.00 89.75 84 LYS A C 1
ATOM 667 O O . LYS A 1 84 ? -12.842 -6.398 6.679 1.00 89.75 84 LYS A O 1
ATOM 672 N N . ARG A 1 85 ? -13.058 -4.631 8.039 1.00 86.81 85 ARG A N 1
ATOM 673 C CA . ARG A 1 85 ? -12.346 -3.697 7.149 1.00 86.81 85 ARG A CA 1
ATOM 674 C C . ARG A 1 85 ? -10.922 -4.162 6.862 1.00 86.81 85 ARG A C 1
ATOM 676 O O . ARG A 1 85 ? -10.491 -4.151 5.711 1.00 86.81 85 ARG A O 1
ATOM 683 N N . ARG A 1 86 ? -10.183 -4.570 7.892 1.00 88.62 86 ARG A N 1
ATOM 684 C CA . ARG A 1 86 ? -8.815 -5.066 7.733 1.00 88.62 86 ARG A CA 1
ATOM 685 C C . ARG A 1 86 ? -8.766 -6.307 6.842 1.00 88.62 86 ARG A C 1
ATOM 687 O O . ARG A 1 86 ? -7.876 -6.399 6.000 1.00 88.62 86 ARG A O 1
ATOM 694 N N . GLN A 1 87 ? -9.696 -7.244 7.013 1.00 90.94 87 GLN A N 1
ATOM 695 C CA . GLN A 1 87 ? -9.784 -8.434 6.162 1.00 90.94 87 GLN A CA 1
ATOM 696 C C . GLN A 1 87 ? -10.006 -8.048 4.692 1.00 90.94 87 GLN A C 1
ATOM 698 O O . GLN A 1 87 ? -9.263 -8.513 3.830 1.00 90.94 87 GLN A O 1
ATOM 703 N N . SER A 1 88 ? -10.918 -7.109 4.421 1.00 90.88 88 SER A N 1
ATOM 704 C CA . SER A 1 88 ? -11.146 -6.582 3.067 1.00 90.88 88 SER A CA 1
ATOM 705 C C . SER A 1 88 ? -9.891 -5.937 2.459 1.00 90.88 88 SER A C 1
ATOM 707 O O . SER A 1 88 ? -9.549 -6.192 1.302 1.00 90.88 88 SER A O 1
ATOM 709 N N . ILE A 1 89 ? -9.153 -5.140 3.243 1.00 90.00 89 ILE A N 1
ATOM 710 C CA . ILE A 1 89 ? -7.881 -4.542 2.802 1.00 90.00 89 ILE A CA 1
ATOM 711 C C . ILE A 1 89 ? -6.852 -5.632 2.497 1.00 90.00 89 ILE A C 1
ATOM 713 O O . ILE A 1 89 ? -6.192 -5.578 1.463 1.00 90.00 89 ILE A O 1
ATOM 717 N N . LYS A 1 90 ? -6.726 -6.640 3.367 1.00 92.25 90 LYS A N 1
ATOM 718 C CA . LYS A 1 90 ? -5.804 -7.765 3.168 1.00 92.25 90 LYS A CA 1
ATOM 719 C C . LYS A 1 90 ? -6.108 -8.509 1.868 1.00 92.25 90 LYS A C 1
ATOM 721 O O . LYS A 1 90 ? -5.184 -8.848 1.138 1.00 92.25 90 LYS A O 1
ATOM 726 N N . GLU A 1 91 ? -7.379 -8.738 1.565 1.00 93.94 91 GLU A N 1
ATOM 727 C CA . GLU A 1 91 ? -7.801 -9.403 0.333 1.00 93.94 91 GLU A CA 1
ATOM 728 C C . GLU A 1 91 ? -7.540 -8.547 -0.914 1.00 93.94 91 GLU A C 1
ATOM 730 O O . GLU A 1 91 ? -7.070 -9.052 -1.933 1.00 93.94 91 GLU A O 1
ATOM 735 N N . ARG A 1 92 ? -7.783 -7.232 -0.841 1.00 92.44 92 ARG A N 1
ATOM 736 C CA . ARG A 1 92 ? -7.413 -6.283 -1.908 1.00 92.44 92 ARG A CA 1
ATOM 737 C C . ARG A 1 92 ? -5.904 -6.264 -2.148 1.00 92.44 92 ARG A C 1
ATOM 739 O O . ARG A 1 92 ? -5.475 -6.328 -3.295 1.00 92.44 92 ARG A O 1
ATOM 746 N N . LEU A 1 93 ? -5.109 -6.237 -1.081 1.00 94.06 93 LEU A N 1
ATOM 747 C CA . LEU A 1 93 ? -3.652 -6.269 -1.161 1.00 94.06 93 LEU A CA 1
ATOM 748 C C . LEU A 1 93 ? -3.146 -7.586 -1.755 1.00 94.06 93 LEU A C 1
ATOM 750 O O . LEU A 1 93 ? -2.263 -7.569 -2.602 1.00 94.06 93 LEU A O 1
ATOM 754 N N . HIS A 1 94 ? -3.736 -8.717 -1.372 1.00 94.38 94 HIS A N 1
ATOM 755 C CA . HIS A 1 94 ? -3.365 -10.012 -1.933 1.00 94.38 94 HIS A CA 1
ATOM 756 C C . HIS A 1 94 ? -3.673 -10.103 -3.435 1.00 94.38 94 HIS A C 1
ATOM 758 O O . HIS A 1 94 ? -2.836 -10.551 -4.216 1.00 94.38 94 HIS A O 1
ATOM 764 N N . ARG A 1 95 ? -4.843 -9.607 -3.862 1.00 93.81 95 ARG A N 1
ATOM 765 C CA . ARG A 1 95 ? -5.192 -9.500 -5.288 1.00 93.81 95 ARG A CA 1
ATOM 766 C C . ARG A 1 95 ? -4.223 -8.597 -6.051 1.00 93.81 95 ARG A C 1
ATOM 768 O O . ARG A 1 95 ? -3.842 -8.926 -7.173 1.00 93.81 95 ARG A O 1
ATOM 775 N N . LEU A 1 96 ? -3.809 -7.489 -5.440 1.00 94.00 96 LEU A N 1
ATOM 776 C CA . LEU A 1 96 ? -2.829 -6.566 -6.007 1.00 94.00 96 LEU A CA 1
ATOM 777 C C . LEU A 1 96 ? -1.453 -7.235 -6.176 1.00 94.00 96 LEU A C 1
ATOM 779 O O . LEU A 1 96 ? -0.890 -7.193 -7.265 1.00 94.00 96 LEU A O 1
ATOM 783 N N . GLU A 1 97 ? -0.945 -7.903 -5.139 1.00 94.56 97 GLU A N 1
ATOM 784 C CA . GLU A 1 97 ? 0.323 -8.652 -5.167 1.00 94.56 97 GLU A CA 1
ATOM 785 C C . GLU A 1 97 ? 0.328 -9.738 -6.251 1.00 94.56 97 GLU A C 1
ATOM 787 O O . GLU A 1 97 ? 1.292 -9.862 -7.011 1.00 94.56 97 GLU A O 1
ATOM 792 N N . HIS A 1 98 ? -0.766 -10.498 -6.351 1.00 94.50 98 HIS A N 1
ATOM 793 C CA . HIS A 1 98 ? -0.934 -11.521 -7.378 1.00 94.50 98 HIS A CA 1
ATOM 794 C C . HIS A 1 98 ? -0.921 -10.904 -8.782 1.00 94.50 98 HIS A C 1
ATOM 796 O O . HIS A 1 98 ? -0.199 -11.364 -9.662 1.00 94.50 98 HIS A O 1
ATOM 802 N N . SER A 1 99 ? -1.672 -9.821 -8.989 1.00 92.88 99 SER A N 1
ATOM 803 C CA . SER A 1 99 ? -1.766 -9.157 -10.295 1.00 92.88 99 SER A CA 1
ATOM 804 C C . SER A 1 99 ? -0.438 -8.530 -10.734 1.00 92.88 99 SER A C 1
ATOM 806 O O . SER A 1 99 ? -0.087 -8.591 -11.909 1.00 92.88 99 SER A O 1
ATOM 808 N N . ILE A 1 100 ? 0.333 -7.976 -9.795 1.00 92.56 100 ILE A N 1
ATOM 809 C CA . ILE A 1 100 ? 1.677 -7.443 -10.062 1.00 92.56 100 ILE A CA 1
ATOM 810 C C . ILE A 1 100 ? 2.650 -8.567 -10.413 1.00 92.56 100 ILE A C 1
ATOM 812 O O . ILE A 1 100 ? 3.471 -8.407 -11.313 1.00 92.56 100 ILE A O 1
ATOM 816 N N . SER A 1 101 ? 2.543 -9.710 -9.735 1.00 90.94 101 SER A N 1
ATOM 817 C CA . SER A 1 101 ? 3.379 -10.880 -10.018 1.00 90.94 101 SER A CA 1
ATOM 818 C C . SER A 1 101 ? 3.104 -11.443 -11.416 1.00 90.94 101 SER A C 1
ATOM 820 O O . SER A 1 101 ? 4.043 -11.742 -12.153 1.00 90.94 101 SER A O 1
ATOM 822 N N . GLU A 1 102 ? 1.832 -11.515 -11.822 1.00 90.31 102 GLU A N 1
ATOM 823 C CA . GLU A 1 102 ? 1.446 -11.881 -13.190 1.00 90.31 102 GLU A CA 1
ATOM 824 C C . GLU A 1 102 ? 1.983 -10.876 -14.217 1.00 90.31 102 GLU A C 1
ATOM 826 O O . GLU A 1 102 ? 2.590 -11.282 -15.210 1.00 90.31 102 GLU A O 1
ATOM 831 N N . LEU A 1 103 ? 1.849 -9.570 -13.958 1.00 87.06 103 LEU A N 1
ATOM 832 C CA . LEU A 1 103 ? 2.373 -8.523 -14.840 1.00 87.06 103 LEU A CA 1
ATOM 833 C C . LEU A 1 103 ? 3.897 -8.627 -15.009 1.00 87.06 103 LEU A C 1
ATOM 835 O O . LEU A 1 103 ? 4.397 -8.585 -16.132 1.00 87.06 103 LEU A O 1
ATOM 839 N N . ALA A 1 104 ? 4.631 -8.826 -13.913 1.00 86.38 104 ALA A N 1
ATOM 840 C CA . ALA A 1 104 ? 6.080 -8.997 -13.940 1.00 86.38 104 ALA A CA 1
ATOM 841 C C . ALA A 1 104 ? 6.501 -10.231 -14.757 1.00 86.38 104 ALA A C 1
ATOM 843 O O . ALA A 1 104 ? 7.483 -10.186 -15.500 1.00 86.38 104 ALA A O 1
ATOM 844 N N . ARG A 1 105 ? 5.745 -11.333 -14.661 1.00 85.88 105 ARG A N 1
ATOM 845 C CA . ARG A 1 105 ? 6.015 -12.566 -15.414 1.00 85.88 105 ARG A CA 1
ATOM 846 C C . ARG A 1 105 ? 5.758 -12.391 -16.910 1.00 85.88 105 ARG A C 1
ATOM 848 O O . ARG A 1 105 ? 6.552 -12.851 -17.727 1.00 85.88 105 ARG A O 1
ATOM 855 N N . VAL A 1 106 ? 4.673 -11.703 -17.264 1.00 81.12 106 VAL A N 1
ATOM 856 C CA . VAL A 1 106 ? 4.334 -11.356 -18.651 1.00 81.12 106 VAL A CA 1
ATOM 857 C C . VAL A 1 106 ? 5.402 -10.446 -19.264 1.00 81.12 106 VAL A C 1
ATOM 859 O O . VAL A 1 106 ? 5.804 -10.667 -20.407 1.00 81.12 106 VAL A O 1
ATOM 862 N N . ASP A 1 107 ? 5.908 -9.471 -18.504 1.00 76.38 107 ASP A N 1
ATOM 863 C CA . ASP A 1 107 ? 6.958 -8.554 -18.963 1.00 76.38 107 ASP A CA 1
ATOM 864 C C . ASP A 1 107 ? 8.325 -9.250 -19.115 1.00 76.38 107 ASP A C 1
ATOM 866 O O . ASP A 1 107 ? 9.111 -8.901 -19.995 1.00 76.38 107 ASP A O 1
ATOM 870 N N . ALA A 1 108 ? 8.613 -10.281 -18.315 1.00 76.88 108 ALA A N 1
ATOM 871 C CA . ALA A 1 108 ? 9.826 -11.090 -18.464 1.00 76.88 108 ALA A CA 1
ATOM 872 C C . ALA A 1 108 ? 9.825 -11.958 -19.737 1.00 76.88 108 ALA A C 1
ATOM 874 O O . ALA A 1 108 ? 10.883 -12.197 -20.312 1.00 76.88 108 ALA A O 1
ATOM 875 N N . LEU A 1 109 ? 8.650 -12.426 -20.173 1.00 74.19 109 LEU A N 1
ATOM 876 C CA . LEU A 1 109 ? 8.487 -13.252 -21.377 1.00 74.19 109 LEU A CA 1
ATOM 877 C C . LEU A 1 109 ? 8.328 -12.426 -22.661 1.00 74.19 109 LEU A C 1
ATOM 879 O O . LEU A 1 109 ? 8.477 -12.964 -23.756 1.00 74.19 109 LEU A O 1
ATOM 883 N N . SER A 1 110 ? 7.992 -11.140 -22.541 1.00 68.38 110 SER A N 1
ATOM 884 C CA . SER A 1 110 ? 7.838 -10.243 -23.684 1.00 68.38 110 SER A CA 1
ATOM 885 C C . SER A 1 110 ? 9.208 -9.873 -24.249 1.00 68.38 110 SER A C 1
ATOM 887 O O . SER A 1 110 ? 9.912 -9.027 -23.698 1.00 68.38 110 SER A O 1
ATOM 889 N N . ASP A 1 111 ? 9.586 -10.513 -25.352 1.00 62.38 111 ASP A N 1
ATOM 890 C CA . ASP A 1 111 ? 10.826 -10.215 -26.061 1.00 62.38 111 ASP A CA 1
ATOM 891 C C . ASP A 1 111 ? 10.760 -8.836 -26.747 1.00 62.38 111 ASP A C 1
ATOM 893 O O . ASP A 1 111 ? 9.690 -8.354 -27.129 1.00 62.38 111 ASP A O 1
ATOM 897 N N . ALA A 1 112 ? 11.910 -8.184 -26.923 1.00 58.94 112 ALA A N 1
ATOM 898 C CA . ALA A 1 112 ? 12.008 -6.763 -27.294 1.00 58.94 112 ALA A CA 1
ATOM 899 C C . ALA A 1 112 ? 11.519 -6.405 -28.718 1.00 58.94 112 ALA A C 1
ATOM 901 O O . ALA A 1 112 ? 11.586 -5.236 -29.106 1.00 58.94 112 ALA A O 1
ATOM 902 N N . ASN A 1 113 ? 11.067 -7.390 -29.499 1.00 57.72 113 ASN A N 1
ATOM 903 C CA . ASN A 1 113 ? 10.711 -7.234 -30.910 1.00 57.72 113 ASN A CA 1
ATOM 904 C C . ASN A 1 113 ? 9.200 -7.201 -31.188 1.00 57.72 113 ASN A C 1
ATOM 906 O O . ASN A 1 113 ? 8.823 -6.802 -32.287 1.00 57.72 113 ASN A O 1
ATOM 910 N N . ASP A 1 114 ? 8.341 -7.567 -30.231 1.00 57.94 114 ASP A N 1
ATOM 911 C CA . ASP A 1 114 ? 6.886 -7.637 -30.445 1.00 57.94 114 ASP A CA 1
ATOM 912 C C . ASP A 1 114 ? 6.158 -6.453 -29.791 1.00 57.94 114 ASP A C 1
ATOM 914 O O . ASP A 1 114 ? 5.384 -6.586 -28.844 1.00 57.94 114 ASP A O 1
ATOM 918 N N . PHE A 1 115 ? 6.464 -5.248 -30.274 1.00 57.47 115 PHE A N 1
ATOM 919 C CA . PHE A 1 115 ? 5.804 -4.017 -29.840 1.00 57.47 115 PHE A CA 1
ATOM 920 C C . PHE A 1 115 ? 4.550 -3.770 -30.691 1.00 57.47 115 PHE A C 1
ATOM 922 O O . PHE A 1 115 ? 4.493 -2.871 -31.531 1.00 57.47 115 PHE A O 1
ATOM 929 N N . THR A 1 116 ? 3.543 -4.628 -30.536 1.00 58.59 116 THR A N 1
ATOM 930 C CA . THR A 1 116 ? 2.233 -4.426 -31.162 1.00 58.59 116 THR A CA 1
ATOM 931 C C . THR A 1 116 ? 1.430 -3.394 -30.364 1.00 58.59 116 THR A C 1
ATOM 933 O O . THR A 1 116 ? 1.149 -3.579 -29.182 1.00 58.59 116 THR A O 1
ATOM 936 N N . ARG A 1 117 ? 1.029 -2.295 -31.024 1.00 59.47 117 ARG A N 1
ATOM 937 C CA . ARG A 1 117 ? 0.250 -1.174 -30.448 1.00 59.47 117 ARG A CA 1
ATOM 938 C C . ARG A 1 117 ? -0.965 -1.616 -29.619 1.00 59.47 117 ARG A C 1
ATOM 940 O O . ARG A 1 117 ? -1.268 -1.010 -28.603 1.00 59.47 117 ARG A O 1
ATOM 947 N N . THR A 1 118 ? -1.630 -2.701 -30.009 1.00 60.03 118 THR A N 1
ATOM 948 C CA . THR A 1 118 ? -2.835 -3.220 -29.342 1.00 60.03 118 THR A CA 1
ATOM 949 C C . THR A 1 118 ? -2.572 -3.802 -27.949 1.00 60.03 118 THR A C 1
ATOM 951 O O . THR A 1 118 ? -3.484 -3.856 -27.127 1.00 60.03 118 THR A O 1
ATOM 954 N N . ARG A 1 119 ? -1.341 -4.249 -27.661 1.00 65.06 119 ARG A N 1
ATOM 955 C CA . ARG A 1 119 ? -0.953 -4.778 -26.343 1.00 65.06 119 ARG A CA 1
ATOM 956 C C . ARG A 1 119 ? -0.651 -3.659 -25.344 1.00 65.06 119 ARG A C 1
ATOM 958 O O . ARG A 1 119 ? -0.875 -3.817 -24.146 1.00 65.06 119 ARG A O 1
ATOM 965 N N . GLU A 1 120 ? -0.197 -2.515 -25.846 1.00 69.94 120 GLU A N 1
ATOM 966 C CA . GLU A 1 120 ? 0.219 -1.376 -25.035 1.00 69.94 120 GLU A CA 1
ATOM 967 C C . GLU A 1 120 ? -0.956 -0.714 -24.296 1.00 69.94 120 GLU A C 1
ATOM 969 O O . GLU A 1 120 ? -0.813 -0.351 -23.124 1.00 69.94 120 GLU A O 1
ATOM 974 N N . ASP A 1 121 ? -2.126 -0.641 -24.937 1.00 72.75 121 ASP A N 1
ATOM 975 C CA . ASP A 1 121 ? -3.348 -0.076 -24.351 1.00 72.75 121 ASP A CA 1
ATOM 976 C C . ASP A 1 121 ? -3.902 -0.962 -23.221 1.00 72.75 121 ASP A C 1
ATOM 978 O O . ASP A 1 121 ? -4.223 -0.474 -22.135 1.00 72.75 121 ASP A O 1
ATOM 982 N N . ALA A 1 122 ? -3.939 -2.283 -23.432 1.00 75.88 122 ALA A N 1
ATOM 983 C CA . ALA A 1 122 ? -4.436 -3.238 -22.439 1.00 75.88 122 ALA A CA 1
ATOM 984 C C . ALA A 1 122 ? -3.550 -3.289 -21.182 1.00 75.88 122 ALA A C 1
ATOM 986 O O . ALA A 1 122 ? -4.057 -3.343 -20.058 1.00 75.88 122 ALA A O 1
ATOM 987 N N . ASP A 1 123 ? -2.226 -3.239 -21.351 1.00 79.25 123 ASP A N 1
ATOM 988 C CA . ASP A 1 123 ? -1.295 -3.228 -20.221 1.00 79.25 123 ASP A CA 1
ATOM 989 C C . ASP A 1 123 ? -1.308 -1.884 -19.477 1.00 79.25 123 ASP A C 1
ATOM 991 O O . ASP A 1 123 ? -1.115 -1.855 -18.261 1.00 79.25 123 ASP A O 1
ATOM 995 N N . SER A 1 124 ? -1.584 -0.775 -20.170 1.00 82.81 124 SER A N 1
ATOM 996 C CA . SER A 1 124 ? -1.755 0.540 -19.534 1.00 82.81 124 SER A CA 1
ATOM 997 C C . SER A 1 124 ? -3.021 0.592 -18.676 1.00 82.81 124 SER A C 1
ATOM 999 O O . SER A 1 124 ? -2.952 1.011 -17.521 1.00 82.81 124 SER A O 1
ATOM 1001 N N . GLN A 1 125 ? -4.146 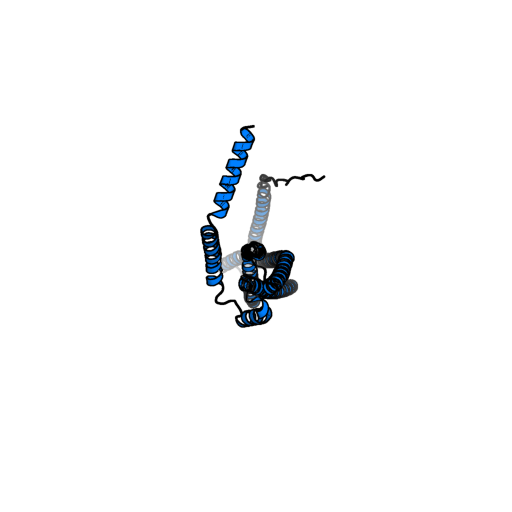0.068 -19.176 1.00 87.38 125 GLN A N 1
ATOM 1002 C CA . GLN A 1 125 ? -5.389 -0.017 -18.403 1.00 87.38 125 GLN A CA 1
ATOM 1003 C C . GLN A 1 125 ? -5.226 -0.908 -17.161 1.00 87.38 125 GLN A C 1
ATOM 1005 O O . GLN A 1 125 ? -5.678 -0.564 -16.069 1.00 87.38 125 GLN A O 1
ATOM 1010 N N . ARG A 1 126 ? -4.526 -2.043 -17.289 1.00 89.12 126 ARG A N 1
ATOM 1011 C CA . ARG A 1 126 ? -4.194 -2.897 -16.136 1.00 89.12 126 ARG A CA 1
ATOM 1012 C C . ARG A 1 126 ? -3.370 -2.140 -15.105 1.00 89.12 126 ARG A C 1
ATOM 1014 O O . ARG A 1 126 ? -3.706 -2.169 -13.925 1.00 89.12 126 ARG A O 1
ATOM 1021 N N . LEU A 1 127 ? -2.324 -1.443 -15.533 1.00 89.62 127 LEU A N 1
ATOM 1022 C CA . LEU A 1 127 ? -1.470 -0.674 -14.635 1.00 89.62 127 LEU A CA 1
ATOM 1023 C C . LEU A 1 127 ? -2.261 0.405 -13.875 1.00 89.62 127 LEU A C 1
ATOM 1025 O O . LEU A 1 127 ? -2.088 0.544 -12.666 1.00 89.62 127 LEU A O 1
ATOM 1029 N N . GLU A 1 128 ? -3.170 1.108 -14.552 1.00 91.00 128 GLU A N 1
ATOM 1030 C CA . GLU A 1 128 ? -4.059 2.100 -13.937 1.00 91.00 128 GLU A CA 1
ATOM 1031 C C . GLU A 1 128 ? -4.931 1.473 -12.840 1.00 91.00 128 GLU A C 1
ATOM 1033 O O . GLU A 1 128 ? -4.917 1.949 -11.703 1.00 91.00 128 GLU A O 1
ATOM 1038 N N . THR A 1 129 ? -5.571 0.328 -13.113 1.00 93.00 129 THR A N 1
ATOM 1039 C CA . THR A 1 129 ? -6.358 -0.383 -12.086 1.00 93.00 129 THR A CA 1
ATOM 1040 C C . THR A 1 129 ? -5.510 -0.810 -10.880 1.00 93.00 129 THR A C 1
ATOM 1042 O O . THR A 1 129 ? -5.970 -0.746 -9.737 1.00 93.00 129 THR A O 1
ATOM 1045 N N . LEU A 1 130 ? -4.243 -1.197 -11.087 1.00 93.25 130 LEU A N 1
ATOM 1046 C CA . LEU A 1 130 ? -3.328 -1.527 -9.987 1.00 93.25 130 LEU A CA 1
ATOM 1047 C C . LEU A 1 130 ? -2.994 -0.289 -9.149 1.00 93.25 130 LEU A C 1
ATOM 1049 O O . LEU A 1 130 ? -2.974 -0.373 -7.918 1.00 93.25 130 LEU A O 1
ATOM 1053 N N . TYR A 1 131 ? -2.779 0.864 -9.788 1.00 93.50 131 TYR A N 1
ATOM 1054 C CA . TYR A 1 131 ? -2.557 2.130 -9.093 1.00 93.50 131 TYR A CA 1
ATOM 1055 C C . TYR A 1 131 ? -3.784 2.586 -8.306 1.00 93.50 131 TYR A C 1
ATOM 1057 O O . TYR A 1 131 ? -3.625 3.044 -7.175 1.00 93.50 131 TYR A O 1
ATOM 1065 N N . GLU A 1 132 ? -4.996 2.417 -8.831 1.00 93.81 132 GLU A N 1
ATOM 1066 C CA . GLU A 1 132 ? -6.234 2.722 -8.104 1.00 93.81 132 GLU A CA 1
ATOM 1067 C C . GLU A 1 132 ? -6.385 1.858 -6.842 1.00 93.81 132 GLU A C 1
ATOM 1069 O O . GLU A 1 132 ? -6.676 2.361 -5.745 1.00 93.81 132 GLU A O 1
ATOM 1074 N N . VAL A 1 133 ? -6.129 0.550 -6.955 1.00 93.25 133 VAL A N 1
ATOM 1075 C CA . VAL A 1 133 ? -6.164 -0.370 -5.807 1.00 93.25 133 VAL A CA 1
ATOM 1076 C C . VAL A 1 133 ? -5.064 -0.023 -4.797 1.00 93.25 133 VAL A C 1
ATOM 1078 O O . VAL A 1 133 ? -5.323 0.025 -3.592 1.00 93.25 133 VAL A O 1
ATOM 1081 N N . LEU A 1 134 ? -3.851 0.286 -5.258 1.00 93.75 134 LEU A N 1
ATOM 1082 C CA . LEU A 1 134 ? -2.749 0.706 -4.391 1.00 93.75 134 LEU A CA 1
ATOM 1083 C C . LEU A 1 134 ? -3.052 2.035 -3.685 1.00 93.75 134 LEU A C 1
ATOM 1085 O O . LEU A 1 134 ? -2.813 2.175 -2.484 1.00 93.75 134 LEU A O 1
ATOM 1089 N N . HIS A 1 135 ? -3.603 3.009 -4.409 1.00 93.25 135 HIS A N 1
ATOM 1090 C CA . HIS A 1 135 ? -3.963 4.316 -3.873 1.00 93.25 135 HIS A CA 1
ATOM 1091 C C . HIS A 1 135 ? -5.043 4.193 -2.798 1.00 93.25 135 HIS A C 1
ATOM 1093 O O . HIS A 1 135 ? -4.924 4.768 -1.714 1.00 93.25 135 HIS A O 1
ATOM 1099 N N . SER A 1 136 ? -6.065 3.379 -3.053 1.00 92.00 136 SER A N 1
ATOM 1100 C CA . SER A 1 136 ? -7.102 3.101 -2.065 1.00 92.00 136 SER A CA 1
ATOM 1101 C C . SER A 1 136 ? -6.538 2.378 -0.828 1.00 92.00 136 SER A C 1
ATOM 1103 O O . SER A 1 136 ? -6.913 2.730 0.289 1.00 92.00 136 SER A O 1
ATOM 1105 N N . CYS A 1 137 ? -5.575 1.457 -0.973 1.00 91.19 137 CYS A N 1
ATOM 1106 C CA . CYS A 1 137 ? -4.854 0.864 0.166 1.00 91.19 137 CYS A CA 1
ATOM 1107 C C . CYS A 1 137 ? -4.038 1.910 0.956 1.00 91.19 137 CYS A C 1
ATOM 1109 O O . CYS A 1 137 ? -4.047 1.908 2.188 1.00 91.19 137 CYS A O 1
ATOM 1111 N N . ARG A 1 138 ? -3.377 2.855 0.273 1.00 91.62 138 ARG A N 1
ATOM 1112 C CA . ARG A 1 138 ? -2.640 3.958 0.918 1.00 91.62 138 ARG A CA 1
ATOM 1113 C C . ARG A 1 138 ? -3.551 4.923 1.670 1.00 91.62 138 ARG A C 1
ATOM 1115 O O . ARG A 1 138 ? -3.207 5.365 2.765 1.00 91.62 138 ARG A O 1
ATOM 1122 N N . LYS A 1 139 ? -4.729 5.228 1.128 1.00 90.31 139 LYS A N 1
ATOM 1123 C CA . LYS A 1 139 ? -5.750 6.026 1.822 1.00 90.31 139 LYS A CA 1
ATOM 1124 C C . LYS A 1 139 ? -6.217 5.336 3.110 1.00 90.31 139 LYS A C 1
ATOM 1126 O O . LYS A 1 139 ? -6.353 5.975 4.160 1.00 90.31 139 LYS A O 1
ATOM 1131 N N . ASP A 1 140 ? -6.405 4.019 3.058 1.00 87.38 140 ASP A N 1
ATOM 1132 C CA . ASP A 1 140 ? -6.755 3.214 4.231 1.00 87.38 140 ASP A CA 1
ATOM 1133 C C . ASP A 1 140 ? -5.634 3.201 5.287 1.00 87.38 140 ASP A C 1
ATOM 1135 O O . ASP A 1 140 ? -5.925 3.242 6.488 1.00 87.38 140 ASP A O 1
ATOM 1139 N N . GLN A 1 141 ? -4.372 3.221 4.849 1.00 87.38 141 GLN A N 1
ATOM 1140 C CA . GLN A 1 141 ? -3.192 3.362 5.706 1.00 87.38 141 GLN A CA 1
ATOM 1141 C C . GLN A 1 141 ? -3.095 4.753 6.350 1.00 87.38 141 GLN A C 1
ATOM 1143 O O . GLN A 1 141 ? -2.845 4.844 7.549 1.00 87.38 141 GLN A O 1
ATOM 1148 N N . ALA A 1 142 ? -3.321 5.835 5.600 1.00 87.00 142 ALA A N 1
ATOM 1149 C CA . ALA A 1 142 ? -3.250 7.201 6.130 1.00 87.00 142 ALA A CA 1
ATOM 1150 C C . ALA A 1 142 ? -4.308 7.456 7.218 1.00 87.00 142 ALA A C 1
ATOM 1152 O O . ALA A 1 142 ? -4.037 8.072 8.243 1.00 87.00 142 ALA A O 1
ATOM 1153 N N . SER A 1 143 ? -5.510 6.902 7.040 1.00 87.50 143 SER A N 1
ATOM 1154 C CA . SER A 1 143 ? -6.601 7.010 8.019 1.00 87.50 143 SER A CA 1
ATOM 1155 C C . SER A 1 143 ? -6.431 6.118 9.259 1.00 87.50 143 SER A C 1
ATOM 1157 O O . SER A 1 143 ? -7.276 6.136 10.154 1.00 87.50 143 SER A O 1
ATOM 1159 N N . ARG A 1 144 ? -5.368 5.309 9.337 1.00 86.75 144 ARG A N 1
ATOM 1160 C CA . ARG A 1 144 ? -5.149 4.348 10.423 1.00 86.75 144 ARG A CA 1
ATOM 1161 C C . ARG A 1 144 ? -4.845 5.005 11.760 1.00 86.75 144 ARG A C 1
ATOM 1163 O O . ARG A 1 144 ? -5.409 4.599 12.770 1.00 86.75 144 ARG A O 1
ATOM 1170 N N . GLU A 1 145 ? -3.929 5.966 11.767 1.00 87.31 145 GLU A N 1
ATOM 1171 C CA . GLU A 1 145 ? -3.419 6.555 13.006 1.00 87.31 145 GLU A CA 1
ATOM 1172 C C . GLU A 1 145 ? -4.535 7.261 13.779 1.00 87.31 145 GLU A C 1
ATOM 1174 O O . GLU A 1 145 ? -4.706 7.006 14.969 1.00 87.31 145 GLU A O 1
ATOM 1179 N N . GLY A 1 146 ? -5.390 8.009 13.072 1.00 88.00 146 GLY A N 1
ATOM 1180 C CA . GLY A 1 146 ? -6.588 8.613 13.656 1.00 88.00 146 GLY A CA 1
ATOM 1181 C C . GLY A 1 146 ? -7.555 7.581 14.245 1.00 88.00 146 GLY A C 1
ATOM 1182 O O . GLY A 1 146 ? -8.060 7.779 15.346 1.00 88.00 146 GLY A O 1
ATOM 1183 N N . ARG A 1 147 ? -7.764 6.434 13.575 1.00 87.88 147 ARG A N 1
ATOM 1184 C CA . ARG A 1 147 ? -8.597 5.348 14.128 1.00 87.88 147 ARG A CA 1
ATOM 1185 C C . ARG A 1 147 ? -8.008 4.791 15.421 1.00 87.88 147 ARG A C 1
ATOM 1187 O O . ARG A 1 147 ? -8.740 4.576 16.374 1.00 87.88 147 ARG A O 1
ATOM 1194 N N . TYR A 1 148 ? -6.703 4.534 15.461 1.00 90.31 148 TYR A N 1
ATOM 1195 C CA . TYR A 1 148 ? -6.057 3.990 16.659 1.00 90.31 148 TYR A CA 1
ATOM 1196 C C . TYR A 1 148 ? -6.033 4.981 17.818 1.00 90.31 148 TYR A C 1
ATOM 1198 O O . TYR A 1 148 ? -6.204 4.559 18.960 1.00 90.31 148 TYR A O 1
ATOM 1206 N N . GLY A 1 149 ? -5.865 6.274 17.526 1.00 91.62 149 GLY A N 1
ATOM 1207 C CA . GLY A 1 149 ? -6.040 7.344 18.506 1.00 91.62 149 GLY A CA 1
ATOM 1208 C C . GLY A 1 149 ? -7.435 7.294 19.121 1.00 91.62 149 GLY A C 1
ATOM 1209 O O . GLY A 1 149 ? -7.559 7.116 20.329 1.00 91.62 149 GLY A O 1
ATOM 1210 N N . PHE A 1 150 ? -8.467 7.288 18.273 1.00 91.12 150 PHE A N 1
ATOM 1211 C CA . PHE A 1 150 ? -9.858 7.166 18.704 1.00 91.12 150 PHE A CA 1
ATOM 1212 C C . PHE A 1 150 ? -10.108 5.925 19.578 1.00 91.12 150 PHE A C 1
ATOM 1214 O O . PHE A 1 150 ? -10.681 6.042 20.655 1.00 91.12 150 PHE A O 1
ATOM 1221 N N . TRP A 1 151 ? -9.628 4.738 19.185 1.00 91.56 151 TRP A N 1
ATOM 1222 C CA . TRP A 1 151 ? -9.809 3.519 19.991 1.00 91.56 151 TRP A CA 1
ATOM 1223 C C . TRP A 1 151 ? -9.145 3.598 21.362 1.00 91.56 151 TRP A C 1
ATOM 1225 O O . TRP A 1 151 ? -9.710 3.124 22.348 1.00 91.56 151 TRP A O 1
ATOM 1235 N N . ARG A 1 152 ? -7.949 4.190 21.433 1.00 94.75 152 ARG A N 1
ATOM 1236 C CA . ARG A 1 152 ? -7.232 4.376 22.695 1.00 94.75 152 ARG A CA 1
ATOM 1237 C C . ARG A 1 152 ? -7.972 5.352 23.605 1.00 94.75 152 ARG A C 1
ATOM 1239 O O . ARG A 1 152 ? -8.073 5.094 24.799 1.00 94.75 152 ARG A O 1
ATOM 1246 N N . GLU A 1 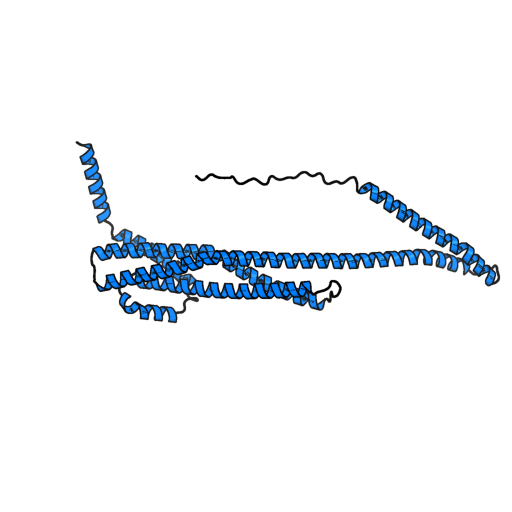153 ? -8.509 6.427 23.038 1.00 94.25 153 GLU A N 1
ATOM 1247 C CA . GLU A 1 153 ? -9.327 7.404 23.757 1.00 94.25 153 GLU A CA 1
ATOM 1248 C C . GLU A 1 153 ? -10.638 6.785 24.253 1.00 94.25 153 GLU A C 1
ATOM 1250 O O . GLU A 1 153 ? -10.957 6.928 25.430 1.00 94.25 153 GLU A O 1
ATOM 1255 N N . CYS A 1 154 ? -11.351 6.020 23.418 1.00 92.81 154 CYS A N 1
ATOM 1256 C CA . CYS A 1 154 ? -12.547 5.285 23.836 1.00 92.81 154 CYS A CA 1
ATOM 1257 C C . CYS A 1 154 ? -12.247 4.294 24.962 1.00 92.81 154 CYS A C 1
ATOM 1259 O O . CYS A 1 154 ? -12.984 4.245 25.941 1.00 92.81 154 CYS A O 1
ATOM 1261 N N . ASN A 1 155 ? -11.158 3.527 24.854 1.00 95.44 155 ASN A N 1
ATOM 1262 C CA . ASN A 1 155 ? -10.749 2.624 25.924 1.00 95.44 155 ASN A CA 1
ATOM 1263 C C . ASN A 1 155 ? -10.416 3.390 27.215 1.00 95.44 155 ASN A C 1
ATOM 1265 O O . ASN A 1 155 ? -10.832 2.970 28.287 1.00 95.44 155 ASN A O 1
ATOM 1269 N N . GLY A 1 156 ? -9.710 4.521 27.115 1.00 96.00 156 GLY A N 1
ATOM 1270 C CA . GLY A 1 156 ? -9.409 5.375 28.265 1.00 96.00 156 GLY A CA 1
ATOM 1271 C C . GLY A 1 156 ? -10.669 5.942 28.922 1.00 96.00 156 GLY A C 1
ATOM 1272 O O . GLY A 1 156 ? -10.787 5.920 30.142 1.00 96.00 156 GLY A O 1
ATOM 1273 N N . ALA A 1 157 ? -11.648 6.377 28.127 1.00 95.94 157 ALA A N 1
ATOM 1274 C CA . ALA A 1 157 ? -12.948 6.818 28.627 1.00 95.94 157 ALA A CA 1
ATOM 1275 C C . ALA A 1 157 ? -13.722 5.681 29.315 1.00 95.94 157 ALA A C 1
ATOM 1277 O O . ALA A 1 157 ? -14.341 5.910 30.353 1.00 95.94 157 ALA A O 1
ATOM 1278 N N . LEU A 1 158 ? -13.659 4.454 28.782 1.00 96.31 158 LEU A N 1
ATOM 1279 C CA . LEU A 1 158 ? -14.219 3.277 29.450 1.00 96.31 158 LEU A CA 1
ATOM 1280 C C . LEU A 1 158 ? -13.507 3.004 30.777 1.00 96.31 158 LEU A C 1
ATOM 1282 O O . LEU A 1 158 ? -14.187 2.785 31.771 1.00 96.31 158 LEU A O 1
ATOM 1286 N N . ASP A 1 159 ? -12.174 3.061 30.814 1.00 97.44 159 ASP A N 1
ATOM 1287 C CA . ASP A 1 159 ? -11.389 2.859 32.038 1.00 97.44 159 ASP A CA 1
ATOM 1288 C C . ASP A 1 159 ? -11.760 3.871 33.133 1.00 97.44 159 ASP A C 1
ATOM 1290 O O . ASP A 1 159 ? -11.944 3.489 34.287 1.00 97.44 159 ASP A O 1
ATOM 1294 N N . GLU A 1 160 ? -11.936 5.149 32.785 1.00 96.81 160 GLU A N 1
ATOM 1295 C CA . GLU A 1 160 ? -12.442 6.160 33.725 1.00 96.81 160 GLU A CA 1
ATOM 1296 C C . GLU A 1 160 ? -13.894 5.889 34.149 1.00 96.81 160 GLU A C 1
ATOM 1298 O O . GLU A 1 160 ? -14.238 6.032 35.324 1.00 96.81 160 GLU A O 1
ATOM 1303 N N . GLY A 1 161 ? -14.738 5.431 33.221 1.00 96.19 161 GLY A N 1
ATOM 1304 C CA . GLY A 1 161 ? -16.103 5.007 33.520 1.00 96.19 161 GLY A CA 1
ATOM 1305 C C . GLY A 1 161 ? -16.150 3.857 34.528 1.00 96.19 161 GLY A C 1
ATOM 1306 O O . GLY A 1 161 ? -16.922 3.917 35.484 1.00 96.19 161 GLY A O 1
ATOM 1307 N N . PHE A 1 162 ? -15.316 2.827 34.353 1.00 96.88 162 PHE A N 1
ATOM 1308 C CA . PHE A 1 162 ? -15.254 1.680 35.264 1.00 96.88 162 PHE A CA 1
ATOM 1309 C C . PHE A 1 162 ? -14.794 2.112 36.661 1.00 96.88 162 PHE A C 1
ATOM 1311 O O . PHE A 1 162 ? -15.471 1.781 37.631 1.00 96.88 162 PHE A O 1
ATOM 1318 N N . LYS A 1 163 ? -13.762 2.966 36.768 1.00 96.31 163 LYS A N 1
ATOM 1319 C CA . LYS A 1 163 ? -13.328 3.548 38.056 1.00 96.31 163 LYS A CA 1
ATOM 1320 C C . LYS A 1 163 ? -14.441 4.327 38.755 1.00 96.31 163 LYS A C 1
ATOM 1322 O O . LYS A 1 163 ? -14.553 4.297 39.978 1.00 96.31 163 LYS A O 1
ATOM 1327 N N . TYR A 1 164 ? -15.257 5.059 37.999 1.00 94.12 164 TYR A N 1
ATOM 1328 C CA . TYR A 1 164 ? -16.388 5.783 38.572 1.00 94.12 164 TYR A CA 1
ATOM 1329 C C . TYR A 1 164 ? -17.447 4.825 39.130 1.00 94.12 164 TYR A C 1
ATOM 1331 O O . TYR A 1 164 ? -17.950 5.035 40.235 1.00 94.12 164 TYR A O 1
ATOM 1339 N N . VAL A 1 165 ? -17.749 3.746 38.403 1.00 94.38 165 VAL A N 1
ATOM 1340 C CA . VAL A 1 165 ? -18.655 2.702 38.895 1.00 94.38 165 VAL A CA 1
ATOM 1341 C C . VAL A 1 165 ? -18.079 2.024 40.137 1.00 94.38 165 VAL A C 1
ATOM 1343 O O . VAL A 1 165 ? -18.832 1.837 41.086 1.00 94.38 165 VAL A O 1
ATOM 1346 N N . ASP A 1 166 ? -16.770 1.759 40.199 1.00 94.88 166 ASP A N 1
ATOM 1347 C CA . ASP A 1 166 ? -16.111 1.224 41.401 1.00 94.88 166 ASP A CA 1
ATOM 1348 C C . ASP A 1 166 ? -16.363 2.111 42.629 1.00 94.88 166 ASP A C 1
ATOM 1350 O O . ASP A 1 166 ? -16.736 1.619 43.697 1.00 94.88 166 ASP A O 1
ATOM 1354 N N . LEU A 1 167 ? -16.234 3.435 42.476 1.00 93.88 167 LEU A N 1
ATOM 1355 C CA . LEU A 1 167 ? -16.512 4.398 43.547 1.00 93.88 167 LEU A CA 1
ATOM 1356 C C . LEU A 1 167 ? -17.985 4.388 43.979 1.00 93.88 167 LEU A C 1
ATOM 1358 O O . LEU A 1 167 ? -18.273 4.500 45.172 1.00 93.88 167 LEU A O 1
ATOM 1362 N N . LEU A 1 168 ? -18.918 4.232 43.037 1.00 90.12 168 LEU A N 1
ATOM 1363 C CA . LEU A 1 168 ? -20.347 4.097 43.341 1.00 90.12 168 LEU A CA 1
ATOM 1364 C C . LEU A 1 168 ? -20.667 2.758 44.020 1.00 90.12 168 LEU A C 1
ATOM 1366 O O . LEU A 1 168 ? -21.488 2.709 44.940 1.00 90.12 168 LEU A O 1
ATOM 1370 N N . MET A 1 169 ? -19.997 1.677 43.615 1.00 90.62 169 MET A N 1
ATOM 1371 C CA . MET A 1 169 ? -20.177 0.351 44.205 1.00 90.62 169 MET A CA 1
ATOM 1372 C C . MET A 1 169 ? -19.775 0.333 45.679 1.00 90.62 169 MET A C 1
ATOM 1374 O O . MET A 1 169 ? -20.400 -0.396 46.446 1.00 90.62 169 MET A O 1
ATOM 1378 N N . LEU A 1 170 ? -18.805 1.157 46.099 1.00 90.25 170 LEU A N 1
ATOM 1379 C CA . LEU A 1 170 ? -18.439 1.315 47.513 1.00 90.25 170 LEU A CA 1
ATOM 1380 C C . LEU A 1 170 ? -19.580 1.890 48.369 1.00 90.25 170 LEU A C 1
ATOM 1382 O O . LEU A 1 170 ? -19.606 1.652 49.574 1.00 90.25 170 LEU A O 1
ATOM 1386 N N . GLN A 1 171 ? -20.510 2.642 47.772 1.00 87.00 171 GLN A N 1
ATOM 1387 C CA . GLN A 1 171 ? -21.601 3.310 48.492 1.00 87.00 171 GLN A CA 1
ATOM 1388 C C . GLN A 1 171 ? -22.892 2.483 48.528 1.00 87.00 171 GLN A C 1
ATOM 1390 O O . GLN A 1 171 ? -23.598 2.502 49.534 1.00 87.00 171 GLN A O 1
ATOM 1395 N N . ALA A 1 172 ? -23.209 1.755 47.454 1.00 76.81 172 ALA A N 1
ATOM 1396 C CA . ALA A 1 172 ? -24.431 0.959 47.353 1.00 76.81 172 ALA A CA 1
ATOM 1397 C C . ALA A 1 172 ? -24.205 -0.294 46.490 1.00 76.81 172 ALA A C 1
ATOM 1399 O O . ALA A 1 172 ? -24.556 -0.342 45.309 1.00 76.81 172 ALA A O 1
ATOM 1400 N N . THR A 1 173 ? -23.599 -1.331 47.074 1.00 79.94 173 THR A N 1
ATOM 1401 C CA . THR A 1 173 ? -23.334 -2.587 46.361 1.00 79.94 173 THR A CA 1
ATOM 1402 C C . THR A 1 173 ? -24.581 -3.469 46.329 1.00 79.94 173 THR A C 1
ATOM 1404 O O . THR A 1 173 ? -25.048 -3.939 47.366 1.00 79.94 173 THR A O 1
ATOM 1407 N N . THR A 1 174 ? -25.075 -3.788 45.134 1.00 86.44 174 THR A N 1
ATOM 1408 C CA . THR A 1 174 ? -25.959 -4.945 44.940 1.00 86.44 174 THR A CA 1
ATOM 1409 C C . THR A 1 174 ? -25.145 -6.088 44.332 1.00 86.44 174 THR A C 1
ATOM 1411 O O . THR A 1 174 ? -24.330 -5.871 43.435 1.00 86.44 174 THR A O 1
ATOM 1414 N N . VAL A 1 175 ? -25.342 -7.315 44.830 1.00 88.06 175 VAL A N 1
ATOM 1415 C CA . VAL A 1 175 ? -24.686 -8.528 44.301 1.00 88.06 175 VAL A CA 1
ATOM 1416 C C . VAL A 1 175 ? -24.807 -8.650 42.769 1.00 88.06 175 VAL A C 1
ATOM 1418 O O . VAL A 1 175 ? -23.773 -8.858 42.136 1.00 88.06 175 VAL A O 1
ATOM 1421 N N . PRO A 1 176 ? -25.991 -8.470 42.138 1.00 89.94 176 PRO A N 1
ATOM 1422 C CA . PRO A 1 176 ? -26.108 -8.581 40.680 1.00 89.94 176 PRO A CA 1
ATOM 1423 C C . PRO A 1 176 ? -25.307 -7.521 39.914 1.00 89.94 176 PRO A C 1
ATOM 1425 O O . PRO A 1 176 ? -24.729 -7.836 38.878 1.00 89.94 176 PRO A O 1
ATOM 1428 N N . LEU A 1 177 ? -25.215 -6.288 40.427 1.00 91.62 177 LEU A N 1
ATOM 1429 C CA . LEU A 1 177 ? -24.448 -5.227 39.771 1.00 91.62 177 LEU A CA 1
ATOM 1430 C C . LEU A 1 177 ? -22.947 -5.538 39.764 1.00 91.62 177 LEU A C 1
ATOM 1432 O O . LEU A 1 177 ? -22.277 -5.228 38.787 1.00 91.62 177 LEU A O 1
ATOM 1436 N N . ARG A 1 178 ? -22.430 -6.184 40.818 1.00 92.38 178 ARG A N 1
ATOM 1437 C CA . ARG A 1 178 ? -21.008 -6.544 40.911 1.00 92.38 178 ARG A CA 1
ATOM 1438 C C . ARG A 1 178 ? -20.634 -7.631 39.909 1.00 92.38 178 ARG A C 1
ATOM 1440 O O . ARG A 1 178 ? -19.628 -7.504 39.228 1.00 92.38 178 ARG A O 1
ATOM 1447 N N . VAL A 1 179 ? -21.476 -8.656 39.779 1.00 94.25 179 VAL A N 1
ATOM 1448 C CA . VAL A 1 179 ? -21.272 -9.720 38.783 1.00 94.25 179 VAL A CA 1
ATOM 1449 C C . VAL A 1 179 ? -21.284 -9.136 37.368 1.00 94.25 179 VAL A C 1
ATOM 1451 O O . VAL A 1 179 ? -20.374 -9.406 36.591 1.00 94.25 179 VAL A O 1
ATOM 1454 N N . ALA A 1 180 ? -22.261 -8.275 37.059 1.00 94.50 180 ALA A N 1
ATOM 1455 C CA . ALA A 1 180 ? -22.334 -7.595 35.766 1.00 94.50 180 ALA A CA 1
ATOM 1456 C C . ALA A 1 180 ? -21.119 -6.687 35.505 1.00 94.50 180 ALA A C 1
ATOM 1458 O O . ALA A 1 180 ? -20.626 -6.614 34.380 1.00 94.50 180 ALA A O 1
ATOM 1459 N N . HIS A 1 181 ? -20.632 -5.999 36.541 1.00 95.38 181 HIS A N 1
ATOM 1460 C CA . HIS A 1 181 ? -19.448 -5.151 36.466 1.00 95.38 181 HIS A CA 1
ATOM 1461 C C . HIS A 1 181 ? -18.189 -5.958 36.126 1.00 95.38 181 HIS A C 1
ATOM 1463 O O . HIS A 1 181 ? -17.497 -5.627 35.163 1.00 95.38 181 HIS A O 1
ATOM 1469 N N . ASP A 1 182 ? -17.927 -7.040 36.866 1.00 95.31 182 ASP A N 1
ATOM 1470 C CA . ASP A 1 182 ? -16.755 -7.900 36.662 1.00 95.31 182 ASP A CA 1
ATOM 1471 C C . ASP A 1 182 ? -16.768 -8.538 35.259 1.00 95.31 182 ASP A C 1
ATOM 1473 O O . ASP A 1 182 ? -15.743 -8.578 34.571 1.00 95.31 182 ASP A O 1
ATOM 1477 N N . GLU A 1 183 ? -17.941 -8.978 34.793 1.00 95.88 183 GLU A N 1
ATOM 1478 C CA . GLU A 1 183 ? -18.116 -9.560 33.460 1.00 95.88 183 GLU A CA 1
ATOM 1479 C C . GLU A 1 183 ? -17.862 -8.539 32.340 1.00 95.88 183 GLU A C 1
ATOM 1481 O O . GLU A 1 183 ? -17.120 -8.821 31.393 1.00 95.88 183 GLU A O 1
ATOM 1486 N N . LEU A 1 184 ? -18.417 -7.326 32.456 1.00 95.94 184 LEU A N 1
ATOM 1487 C CA . LEU A 1 184 ? -18.185 -6.260 31.479 1.00 95.94 184 LEU A CA 1
ATOM 1488 C C . LEU A 1 184 ? -16.727 -5.798 31.473 1.00 95.94 184 LEU A C 1
ATOM 1490 O O . LEU A 1 184 ? -16.180 -5.538 30.399 1.00 95.94 184 LEU A O 1
ATOM 1494 N N . LEU A 1 185 ? -16.078 -5.740 32.637 1.00 96.31 185 LEU A N 1
ATOM 1495 C CA . LEU A 1 185 ? -14.661 -5.409 32.744 1.00 96.31 185 LEU A CA 1
ATOM 1496 C C . LEU A 1 185 ? -13.796 -6.468 32.045 1.0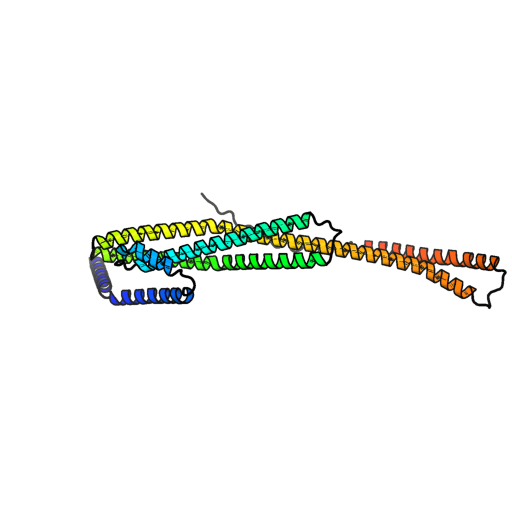0 96.31 185 LEU A C 1
ATOM 1498 O O . LEU A 1 185 ? -12.914 -6.130 31.249 1.00 96.31 185 LEU A O 1
ATOM 1502 N N . GLN A 1 186 ? -14.074 -7.753 32.285 1.00 96.19 186 GLN A N 1
ATOM 1503 C CA . GLN A 1 186 ? -13.394 -8.854 31.604 1.00 96.19 186 GLN A CA 1
ATOM 1504 C C . GLN A 1 186 ? -13.579 -8.761 30.087 1.00 96.19 186 GLN A C 1
ATOM 1506 O O . GLN A 1 186 ? -12.609 -8.856 29.329 1.00 96.19 186 GLN A O 1
ATOM 1511 N N . TRP A 1 187 ? -14.809 -8.544 29.633 1.00 94.62 187 TRP A N 1
ATOM 1512 C CA . TRP A 1 187 ? -15.124 -8.464 28.214 1.00 94.62 187 TRP A CA 1
ATOM 1513 C C . TRP A 1 187 ? -14.464 -7.252 27.538 1.00 94.62 187 TRP A C 1
ATOM 1515 O O . TRP A 1 187 ? -13.854 -7.397 26.473 1.00 94.62 187 TRP A O 1
ATOM 1525 N N . LYS A 1 188 ? -14.465 -6.085 28.196 1.00 95.06 188 LYS A N 1
ATOM 1526 C CA . LYS A 1 188 ? -13.735 -4.886 27.758 1.00 95.06 188 LYS A CA 1
ATOM 1527 C C . LYS A 1 188 ? -12.236 -5.161 27.615 1.00 95.06 188 LYS A C 1
ATOM 1529 O O . LYS A 1 188 ? -11.640 -4.783 26.606 1.00 95.06 188 LYS A O 1
ATOM 1534 N N . ASN A 1 189 ? -11.627 -5.870 28.566 1.00 96.06 189 ASN A N 1
ATOM 1535 C CA . ASN A 1 189 ? -10.205 -6.220 28.503 1.00 96.06 189 ASN A CA 1
ATOM 1536 C C . ASN A 1 189 ? -9.898 -7.183 27.347 1.00 96.06 189 ASN A C 1
ATOM 1538 O O . ASN A 1 189 ? -8.923 -6.988 26.622 1.00 96.06 189 ASN A O 1
ATOM 1542 N N . VAL A 1 190 ? -10.757 -8.179 27.106 1.00 95.50 190 VAL A N 1
ATOM 1543 C CA . VAL A 1 190 ? -10.624 -9.081 25.949 1.00 95.50 190 VAL A CA 1
ATOM 1544 C C . VAL A 1 190 ? -10.752 -8.313 24.630 1.00 95.50 190 VAL A C 1
ATOM 1546 O O . VAL A 1 190 ? -9.956 -8.531 23.712 1.00 95.50 190 VAL A O 1
ATOM 1549 N N . ALA A 1 191 ? -11.720 -7.400 24.521 1.00 93.25 191 ALA A N 1
ATOM 1550 C CA . ALA A 1 191 ? -11.881 -6.551 23.343 1.00 93.25 191 ALA A CA 1
ATOM 1551 C C . ALA A 1 191 ? -10.640 -5.670 23.118 1.00 93.25 191 ALA A C 1
ATOM 1553 O O . ALA A 1 191 ? -10.113 -5.607 22.007 1.00 93.25 191 ALA A O 1
ATOM 1554 N N . TYR A 1 192 ? -10.105 -5.061 24.175 1.00 95.31 192 TYR A N 1
ATOM 1555 C CA . TYR A 1 192 ? -8.903 -4.240 24.072 1.00 95.31 192 TYR A CA 1
ATOM 1556 C C . TYR A 1 192 ? -7.660 -5.052 23.673 1.00 95.31 192 TYR A C 1
ATOM 1558 O O . TYR A 1 192 ? -6.917 -4.644 22.783 1.00 95.31 192 TYR A O 1
ATOM 1566 N N . HIS A 1 193 ? -7.467 -6.256 24.213 1.00 95.56 193 HIS A N 1
ATOM 1567 C CA . HIS A 1 193 ? -6.364 -7.121 23.781 1.00 95.56 193 HIS A CA 1
ATOM 1568 C C . HIS A 1 193 ? -6.477 -7.553 22.314 1.00 95.56 193 HIS A C 1
ATOM 1570 O O . HIS A 1 193 ? -5.469 -7.633 21.604 1.00 95.56 193 HIS A O 1
ATOM 1576 N N . LYS A 1 194 ? -7.697 -7.791 21.811 1.00 93.62 194 LYS A N 1
ATOM 1577 C CA . LYS A 1 194 ? -7.917 -8.010 20.371 1.00 93.62 194 LYS A CA 1
ATOM 1578 C C . LYS A 1 194 ? -7.492 -6.784 19.562 1.00 93.62 194 LYS A C 1
ATOM 1580 O O . LYS A 1 194 ? -6.826 -6.936 18.538 1.00 93.62 194 LYS A O 1
ATOM 1585 N N . PHE A 1 195 ? -7.820 -5.582 20.031 1.00 93.69 195 PHE A N 1
ATOM 1586 C CA . PHE A 1 195 ? -7.378 -4.335 19.411 1.00 93.69 195 PHE A CA 1
ATOM 1587 C C . PHE A 1 195 ? -5.847 -4.198 19.384 1.00 93.69 195 PHE A C 1
ATOM 1589 O O . PHE A 1 195 ? -5.282 -3.931 18.322 1.00 93.69 195 PHE A O 1
ATOM 1596 N N . GLU A 1 196 ? -5.158 -4.459 20.495 1.00 93.25 196 GLU A N 1
ATOM 1597 C CA . GLU A 1 196 ? -3.689 -4.434 20.545 1.00 93.25 196 GLU A CA 1
ATOM 1598 C C . GLU A 1 196 ? -3.066 -5.440 19.571 1.00 93.25 196 GLU A C 1
ATOM 1600 O O . GLU A 1 196 ? -2.130 -5.115 18.836 1.00 93.25 196 GLU A O 1
ATOM 1605 N N . SER A 1 197 ? -3.632 -6.648 19.493 1.00 92.56 197 SER A N 1
ATOM 1606 C CA . SER A 1 197 ? -3.217 -7.660 18.518 1.00 92.56 197 SER A CA 1
ATOM 1607 C C . SER A 1 197 ? -3.398 -7.170 17.078 1.00 92.56 197 SER A C 1
ATOM 1609 O O . SER A 1 197 ? -2.517 -7.356 16.228 1.00 92.56 197 SER A O 1
ATOM 1611 N N . LEU A 1 198 ? -4.517 -6.496 16.789 1.00 90.25 198 LEU A N 1
ATOM 1612 C CA . LEU A 1 198 ? -4.758 -5.905 15.479 1.00 90.25 198 LEU A CA 1
ATOM 1613 C C . LEU A 1 198 ? -3.714 -4.828 15.161 1.00 90.25 198 LEU A C 1
ATOM 1615 O O . LEU A 1 198 ? -3.126 -4.881 14.079 1.00 90.25 198 LEU A O 1
ATOM 1619 N N . MET A 1 199 ? -3.428 -3.916 16.092 1.00 90.06 199 MET A N 1
ATOM 1620 C CA . MET A 1 199 ? -2.396 -2.889 15.920 1.00 90.06 199 MET A CA 1
ATOM 1621 C C . MET A 1 199 ? -1.014 -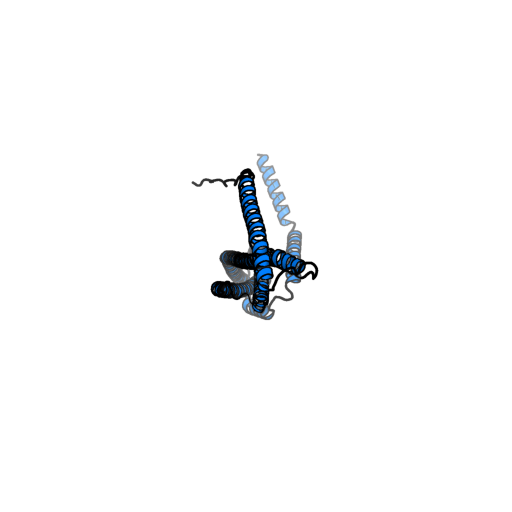3.493 15.657 1.00 90.06 199 MET A C 1
ATOM 1623 O O . MET A 1 199 ? -0.325 -3.074 14.725 1.00 90.06 199 MET A O 1
ATOM 1627 N N . ALA A 1 200 ? -0.616 -4.501 16.439 1.00 89.38 200 ALA A N 1
ATOM 1628 C CA . ALA A 1 200 ? 0.691 -5.140 16.313 1.00 89.38 200 ALA A CA 1
ATOM 1629 C C . ALA A 1 200 ? 0.893 -5.745 14.916 1.00 89.38 200 ALA A C 1
ATOM 1631 O O . ALA A 1 200 ? 1.927 -5.544 14.276 1.00 89.38 200 ALA A O 1
ATOM 1632 N N . ARG A 1 201 ? -0.130 -6.434 14.402 1.00 87.88 201 ARG A N 1
ATOM 1633 C CA . ARG A 1 201 ? -0.082 -7.045 13.070 1.00 87.88 201 ARG A CA 1
ATOM 1634 C C . ARG A 1 201 ? -0.209 -6.025 11.932 1.00 87.88 201 ARG A C 1
ATOM 1636 O O . ARG A 1 201 ? -0.043 -6.402 10.780 1.00 87.88 201 ARG A O 1
ATOM 1643 N N . ASP A 1 202 ? -0.584 -4.778 12.192 1.00 88.00 202 ASP A N 1
ATOM 1644 C CA . ASP A 1 202 ? -0.785 -3.787 11.128 1.00 88.00 202 ASP A CA 1
ATOM 1645 C C . ASP A 1 202 ? 0.535 -3.212 10.590 1.00 88.00 202 ASP A C 1
ATOM 1647 O O . ASP A 1 202 ? 0.622 -2.751 9.451 1.00 88.00 202 ASP A O 1
ATOM 1651 N N . LYS A 1 203 ? 1.611 -3.326 11.377 1.00 86.38 203 LYS A N 1
ATOM 1652 C CA . LYS A 1 203 ? 2.971 -3.025 10.917 1.00 86.38 203 LYS A CA 1
ATOM 1653 C C . LYS A 1 203 ? 3.353 -3.848 9.681 1.00 86.38 203 LYS A C 1
ATOM 1655 O O . LYS A 1 203 ? 3.948 -3.302 8.757 1.00 86.38 203 LYS A O 1
ATOM 1660 N N . ASP A 1 204 ? 2.970 -5.125 9.649 1.00 88.38 204 ASP A N 1
ATOM 1661 C CA . ASP A 1 204 ? 3.177 -5.998 8.488 1.00 88.38 204 ASP A CA 1
ATOM 1662 C C . ASP A 1 204 ? 2.435 -5.476 7.249 1.00 88.38 204 ASP A C 1
ATOM 1664 O O . ASP A 1 204 ? 3.015 -5.368 6.173 1.00 88.38 204 ASP A O 1
ATOM 1668 N N . HIS A 1 205 ? 1.178 -5.051 7.408 1.00 87.19 205 HIS A N 1
ATOM 1669 C CA . HIS A 1 205 ? 0.389 -4.506 6.302 1.00 87.19 205 HIS A CA 1
ATOM 1670 C C . HIS A 1 205 ? 1.009 -3.250 5.694 1.00 87.19 205 HIS A C 1
ATOM 1672 O O . HIS A 1 205 ? 1.088 -3.149 4.473 1.00 87.19 205 HIS A O 1
ATOM 1678 N N . VAL A 1 206 ? 1.487 -2.323 6.525 1.00 90.44 206 VAL A N 1
ATOM 1679 C CA . VAL A 1 206 ? 2.182 -1.121 6.039 1.00 90.44 206 VAL A CA 1
ATOM 1680 C C . VAL A 1 206 ? 3.426 -1.482 5.243 1.00 90.44 206 VAL A C 1
ATOM 1682 O O . VAL A 1 206 ? 3.638 -0.946 4.157 1.00 90.44 206 VAL A O 1
ATOM 1685 N N . ASN A 1 207 ? 4.227 -2.413 5.759 1.00 92.50 207 ASN A N 1
ATOM 1686 C CA . ASN A 1 207 ? 5.426 -2.858 5.062 1.00 92.50 207 ASN A CA 1
ATOM 1687 C C . ASN A 1 207 ? 5.074 -3.471 3.705 1.00 92.50 207 ASN A C 1
ATOM 1689 O O . ASN A 1 207 ? 5.674 -3.095 2.705 1.00 92.50 207 ASN A O 1
ATOM 1693 N N . ARG A 1 208 ? 4.053 -4.331 3.648 1.00 92.88 208 ARG A N 1
ATOM 1694 C CA . ARG A 1 208 ? 3.608 -4.958 2.398 1.00 92.88 208 ARG A CA 1
ATOM 1695 C C . ARG A 1 208 ? 3.092 -3.949 1.375 1.00 92.88 208 ARG A C 1
ATOM 1697 O O . ARG A 1 208 ? 3.473 -4.033 0.215 1.00 92.88 208 ARG A O 1
ATOM 1704 N N . VAL A 1 209 ? 2.280 -2.969 1.784 1.00 92.88 209 VAL A N 1
ATOM 1705 C CA . VAL A 1 209 ? 1.813 -1.897 0.880 1.00 92.88 209 VAL A CA 1
ATOM 1706 C C . VAL A 1 209 ? 2.992 -1.097 0.319 1.00 92.88 209 VAL A C 1
ATOM 1708 O O . VAL A 1 209 ? 3.008 -0.790 -0.873 1.00 92.88 209 VAL A O 1
ATOM 1711 N N . ASN A 1 210 ? 3.997 -0.792 1.145 1.00 93.56 210 ASN A N 1
ATOM 1712 C CA . ASN A 1 210 ? 5.208 -0.108 0.688 1.00 93.56 210 ASN A CA 1
ATOM 1713 C C . ASN A 1 210 ? 5.999 -0.967 -0.305 1.00 93.56 210 ASN A C 1
ATOM 1715 O O . ASN A 1 210 ? 6.298 -0.494 -1.394 1.00 93.56 210 ASN A O 1
ATOM 1719 N N . THR A 1 211 ? 6.237 -2.245 0.009 1.00 94.25 211 THR A N 1
ATOM 1720 C CA . THR A 1 211 ? 6.908 -3.181 -0.905 1.00 94.25 211 THR A CA 1
ATOM 1721 C C . THR A 1 211 ? 6.191 -3.266 -2.248 1.00 94.25 211 THR A C 1
ATOM 1723 O O . THR A 1 211 ? 6.824 -3.171 -3.293 1.00 94.25 211 THR A O 1
ATOM 1726 N N . VAL A 1 212 ? 4.864 -3.387 -2.240 1.00 93.62 212 VAL A N 1
ATOM 1727 C CA . VAL A 1 212 ? 4.063 -3.422 -3.466 1.00 93.62 212 VAL A CA 1
ATOM 1728 C C . VAL A 1 212 ? 4.181 -2.118 -4.260 1.00 93.62 212 VAL A C 1
ATOM 1730 O O . VAL A 1 212 ? 4.300 -2.156 -5.483 1.00 93.62 212 VAL A O 1
ATOM 1733 N N . SER A 1 213 ? 4.199 -0.966 -3.586 1.00 93.56 213 SER A N 1
ATOM 1734 C CA . SER A 1 213 ? 4.426 0.328 -4.238 1.00 93.56 213 SER A CA 1
ATOM 1735 C C . SER A 1 213 ? 5.801 0.420 -4.896 1.00 93.56 213 SER A C 1
ATOM 1737 O O . SER A 1 213 ? 5.912 0.978 -5.990 1.00 93.56 213 SER A O 1
ATOM 1739 N N . ASP A 1 214 ? 6.837 -0.091 -4.237 1.00 94.50 214 ASP A N 1
ATOM 1740 C CA . ASP A 1 214 ? 8.206 -0.067 -4.752 1.00 94.50 214 ASP A CA 1
ATOM 1741 C C . ASP A 1 214 ? 8.336 -0.984 -5.973 1.00 94.50 214 ASP A C 1
ATOM 1743 O O . ASP A 1 214 ? 8.897 -0.581 -6.992 1.00 94.50 214 ASP A O 1
ATOM 1747 N N . LEU A 1 215 ? 7.739 -2.180 -5.909 1.00 92.75 215 LEU A N 1
ATOM 1748 C CA . LEU A 1 215 ? 7.682 -3.123 -7.030 1.00 92.75 215 LEU A CA 1
ATOM 1749 C C . LEU A 1 215 ? 6.912 -2.556 -8.226 1.00 92.75 215 LEU A C 1
ATOM 1751 O O . LEU A 1 215 ? 7.361 -2.669 -9.361 1.00 92.75 215 LEU A O 1
ATOM 1755 N N . LEU A 1 216 ? 5.763 -1.921 -7.994 1.00 91.62 216 LEU A N 1
ATOM 1756 C CA . LEU A 1 216 ? 4.995 -1.317 -9.081 1.00 91.62 216 LEU A CA 1
ATOM 1757 C C . LEU A 1 216 ? 5.789 -0.186 -9.751 1.00 91.62 216 LEU A C 1
ATOM 1759 O O . LEU A 1 216 ? 5.832 -0.097 -10.975 1.00 91.62 216 LEU A O 1
ATOM 1763 N N . SER A 1 217 ? 6.470 0.639 -8.954 1.00 90.69 217 SER A N 1
ATOM 1764 C CA . SER A 1 217 ? 7.301 1.731 -9.467 1.00 90.69 217 SER A CA 1
ATOM 1765 C C . SER A 1 217 ? 8.501 1.215 -10.265 1.00 90.69 217 SER A C 1
ATOM 1767 O O . SER A 1 217 ? 8.828 1.782 -11.306 1.00 90.69 217 SER A O 1
ATOM 1769 N N . SER A 1 218 ? 9.142 0.131 -9.819 1.00 91.25 218 SER A N 1
ATOM 1770 C CA . SER A 1 218 ? 10.263 -0.467 -10.549 1.00 91.25 218 SER A CA 1
ATOM 1771 C C . SER A 1 218 ? 9.824 -1.104 -11.870 1.00 91.25 218 SER A C 1
ATOM 1773 O O . SER A 1 218 ? 10.534 -0.965 -12.865 1.00 91.25 218 SER A O 1
ATOM 1775 N N . LEU A 1 219 ? 8.634 -1.716 -11.929 1.00 88.38 219 LEU A N 1
ATOM 1776 C CA . LEU A 1 219 ? 8.059 -2.226 -13.179 1.00 88.38 219 LEU A CA 1
ATOM 1777 C C . LEU A 1 219 ? 7.789 -1.105 -14.188 1.00 88.38 219 LEU A C 1
ATOM 1779 O O . LEU A 1 219 ? 8.107 -1.252 -15.369 1.00 88.38 219 LEU A O 1
ATOM 1783 N N . VAL A 1 220 ? 7.260 0.034 -13.733 1.00 88.25 220 VAL A N 1
ATOM 1784 C CA . VAL A 1 220 ? 7.066 1.206 -14.602 1.00 88.25 220 VAL A CA 1
ATOM 1785 C C . VAL A 1 220 ? 8.400 1.725 -15.128 1.00 88.25 220 VAL A C 1
ATOM 1787 O O . VAL A 1 220 ? 8.555 1.901 -16.334 1.00 88.25 220 VAL A O 1
ATOM 1790 N N . GLN A 1 221 ? 9.404 1.869 -14.260 1.00 89.81 221 GLN A N 1
ATOM 1791 C CA . GLN A 1 221 ? 10.746 2.283 -14.681 1.00 89.81 221 GLN A CA 1
ATOM 1792 C C . GLN A 1 221 ? 11.369 1.307 -15.688 1.00 89.81 221 GLN A C 1
ATOM 1794 O O . GLN A 1 221 ? 11.997 1.729 -16.658 1.00 89.81 221 GLN A O 1
ATOM 1799 N N . GLN A 1 222 ? 11.192 -0.000 -15.487 1.00 87.12 222 GLN A N 1
ATOM 1800 C CA . GLN A 1 222 ? 11.659 -1.018 -16.424 1.00 87.12 222 GLN A CA 1
ATOM 1801 C C . GLN A 1 222 ? 10.999 -0.868 -17.799 1.00 87.12 222 GLN A C 1
ATOM 1803 O O . GLN A 1 222 ? 11.690 -0.943 -18.820 1.00 87.12 222 GLN A O 1
ATOM 1808 N N . ARG A 1 223 ? 9.688 -0.617 -17.837 1.00 83.88 223 ARG A N 1
ATOM 1809 C CA . ARG A 1 223 ? 8.952 -0.365 -19.080 1.00 83.88 223 ARG A CA 1
ATOM 1810 C C . ARG A 1 223 ? 9.447 0.899 -19.783 1.00 83.88 223 ARG A C 1
ATOM 1812 O O . ARG A 1 223 ? 9.723 0.844 -20.980 1.00 83.88 223 ARG A O 1
ATOM 1819 N N . ASP A 1 224 ? 9.650 1.990 -19.049 1.00 86.44 224 ASP A N 1
ATOM 1820 C CA . ASP A 1 224 ? 10.172 3.245 -19.603 1.00 86.44 224 ASP A CA 1
ATOM 1821 C C . ASP A 1 224 ? 11.566 3.064 -20.215 1.00 86.44 224 ASP A C 1
ATOM 1823 O O . ASP A 1 224 ? 11.834 3.542 -21.319 1.00 86.44 224 ASP A O 1
ATOM 1827 N N . MET A 1 225 ? 12.452 2.313 -19.552 1.00 86.88 225 MET A N 1
ATOM 1828 C CA . MET A 1 225 ? 13.779 2.000 -20.097 1.00 86.88 225 MET A CA 1
ATOM 1829 C C . MET A 1 225 ? 13.697 1.187 -21.396 1.00 86.88 225 MET A C 1
ATOM 1831 O O . MET A 1 225 ? 14.461 1.435 -22.332 1.00 86.88 225 MET A O 1
ATOM 1835 N N . ARG A 1 226 ? 12.764 0.231 -21.489 1.00 83.62 226 ARG A N 1
ATOM 1836 C CA . ARG A 1 226 ? 12.546 -0.566 -22.708 1.00 83.62 226 ARG A CA 1
ATOM 1837 C C . ARG A 1 226 ? 11.987 0.280 -23.850 1.00 83.62 226 ARG A C 1
ATOM 1839 O O . ARG A 1 226 ? 12.469 0.154 -24.974 1.00 83.62 226 ARG A O 1
ATOM 1846 N N . LEU A 1 227 ? 11.036 1.166 -23.557 1.00 83.62 227 LEU A N 1
ATOM 1847 C CA . LEU A 1 227 ? 10.495 2.141 -24.507 1.00 83.62 227 LEU A CA 1
ATOM 1848 C C . LEU A 1 227 ? 11.584 3.075 -25.038 1.00 83.62 227 LEU A C 1
ATOM 1850 O O . LEU A 1 227 ? 11.716 3.273 -26.242 1.00 83.62 227 LEU A O 1
ATOM 1854 N N . GLN A 1 228 ? 12.431 3.606 -24.158 1.00 87.12 228 GLN A N 1
ATOM 1855 C CA . GLN A 1 228 ? 13.557 4.438 -24.579 1.00 87.12 228 GLN A CA 1
ATOM 1856 C C . GLN A 1 228 ? 14.543 3.658 -25.456 1.00 87.12 228 GLN A C 1
ATOM 1858 O O . GLN A 1 228 ? 15.015 4.180 -26.466 1.00 87.12 228 GLN A O 1
ATOM 1863 N N . ALA A 1 229 ? 14.824 2.396 -25.118 1.00 85.50 229 ALA A N 1
ATOM 1864 C CA . ALA A 1 229 ? 15.683 1.541 -25.929 1.00 85.50 229 ALA A CA 1
ATOM 1865 C C . ALA A 1 229 ? 15.073 1.231 -27.307 1.00 85.50 229 ALA A C 1
ATOM 1867 O O . ALA A 1 229 ? 15.799 1.218 -28.304 1.00 85.50 229 ALA A O 1
ATOM 1868 N N . SER A 1 230 ? 13.759 0.999 -27.397 1.00 82.62 230 SER A N 1
ATOM 1869 C CA . SER A 1 230 ? 13.083 0.741 -28.674 1.00 82.62 230 SER A CA 1
ATOM 1870 C C . SER A 1 230 ? 13.055 1.989 -29.560 1.00 82.62 230 SER A C 1
ATOM 1872 O O . SER A 1 230 ? 13.403 1.895 -30.739 1.00 82.62 230 SER A O 1
ATOM 1874 N N . ILE A 1 231 ? 12.765 3.162 -28.989 1.00 85.94 231 ILE A N 1
ATOM 1875 C CA . ILE A 1 231 ? 12.818 4.456 -29.684 1.00 85.94 231 ILE A CA 1
ATOM 1876 C C . ILE A 1 231 ? 14.239 4.740 -30.180 1.00 85.94 231 ILE A C 1
ATOM 1878 O O . ILE A 1 231 ? 14.423 5.106 -31.339 1.00 85.94 231 ILE A O 1
ATOM 1882 N N . ALA A 1 232 ? 15.258 4.518 -29.345 1.00 86.94 232 ALA A N 1
ATOM 1883 C CA . ALA A 1 232 ? 16.652 4.698 -29.741 1.00 86.94 232 ALA A CA 1
ATOM 1884 C C . ALA A 1 232 ? 17.044 3.773 -30.907 1.00 86.94 232 ALA A C 1
ATOM 1886 O O . ALA A 1 232 ? 17.706 4.213 -31.845 1.00 86.94 232 ALA A O 1
ATOM 1887 N N . ARG A 1 233 ? 16.598 2.508 -30.891 1.00 85.56 233 ARG A N 1
ATOM 1888 C CA . ARG A 1 233 ? 16.830 1.553 -31.991 1.00 85.56 233 ARG A CA 1
ATOM 1889 C C . ARG A 1 233 ? 16.091 1.933 -33.273 1.00 85.56 233 ARG A C 1
ATOM 1891 O O . ARG A 1 233 ? 16.643 1.746 -34.354 1.00 85.56 233 ARG A O 1
ATOM 1898 N N . ALA A 1 234 ? 14.856 2.421 -33.173 1.00 84.75 234 ALA A N 1
ATOM 1899 C CA . ALA A 1 234 ? 14.110 2.927 -34.323 1.00 84.75 234 ALA A CA 1
ATOM 1900 C C . ALA A 1 234 ? 14.821 4.149 -34.926 1.00 84.75 234 ALA A C 1
ATOM 1902 O O . ALA A 1 234 ? 15.150 4.149 -36.105 1.00 84.75 234 ALA A O 1
ATOM 1903 N N . SER A 1 235 ? 15.213 5.109 -34.086 1.00 86.62 235 SER A N 1
ATOM 1904 C CA . SER A 1 235 ? 15.970 6.292 -34.505 1.00 86.62 235 SER A CA 1
ATOM 1905 C C . SER A 1 235 ? 17.339 5.953 -35.114 1.00 86.62 235 SER A C 1
ATOM 1907 O O . SER A 1 235 ? 17.790 6.621 -36.051 1.00 86.62 235 SER A O 1
ATOM 1909 N N . GLN A 1 236 ? 18.007 4.900 -34.628 1.00 88.62 236 GLN A N 1
ATOM 1910 C CA . GLN A 1 236 ? 19.243 4.412 -35.238 1.00 88.62 236 GLN A CA 1
ATOM 1911 C C . GLN A 1 236 ? 18.996 3.869 -36.651 1.00 88.62 236 GLN A C 1
ATOM 1913 O O . GLN A 1 236 ? 19.762 4.209 -37.552 1.00 88.62 236 GLN A O 1
ATOM 1918 N N . ARG A 1 237 ? 17.933 3.079 -36.853 1.00 88.12 237 ARG A N 1
ATOM 1919 C CA . ARG A 1 237 ? 17.550 2.574 -38.181 1.00 88.12 237 ARG A CA 1
ATOM 1920 C C . ARG A 1 237 ? 17.219 3.714 -39.140 1.00 88.12 237 ARG A C 1
ATOM 1922 O O . ARG A 1 237 ? 17.810 3.772 -40.213 1.00 88.12 237 ARG A O 1
ATOM 1929 N N . ASP A 1 238 ? 16.423 4.687 -38.705 1.00 90.44 238 ASP A N 1
ATOM 1930 C CA . ASP A 1 238 ? 16.117 5.880 -39.507 1.00 90.44 238 ASP A CA 1
ATOM 1931 C C . ASP A 1 238 ? 17.397 6.644 -39.890 1.00 90.44 238 ASP A C 1
ATOM 1933 O O . ASP A 1 238 ? 17.559 7.123 -41.012 1.00 90.44 238 ASP A O 1
ATOM 1937 N N . SER A 1 239 ? 18.363 6.721 -38.969 1.00 88.81 239 SER A N 1
ATOM 1938 C CA . SER A 1 239 ? 19.659 7.358 -39.227 1.00 88.81 239 SER A CA 1
ATOM 1939 C C . SER A 1 239 ? 20.523 6.575 -40.220 1.00 88.81 239 SER A C 1
ATOM 1941 O O . SER A 1 239 ? 21.339 7.171 -40.928 1.00 88.81 239 SER A O 1
ATOM 1943 N N . GLU A 1 240 ? 20.417 5.247 -40.248 1.00 89.88 240 GLU A N 1
ATOM 1944 C CA . GLU A 1 240 ? 21.099 4.387 -41.219 1.00 89.88 240 GLU A CA 1
ATOM 1945 C C . GLU A 1 240 ? 20.465 4.522 -42.608 1.00 89.88 240 GLU A C 1
ATOM 1947 O O . GLU A 1 240 ? 21.188 4.736 -43.585 1.00 89.88 240 GLU A O 1
ATOM 1952 N N . GLU A 1 241 ? 19.134 4.529 -42.689 1.00 91.44 241 GLU A N 1
ATOM 1953 C CA . GLU A 1 241 ? 18.386 4.771 -43.928 1.00 91.44 241 GLU A CA 1
ATOM 1954 C C . GLU A 1 241 ? 18.674 6.162 -44.500 1.00 91.44 241 GLU A C 1
ATOM 1956 O O . GLU A 1 241 ? 18.967 6.307 -45.689 1.00 91.44 241 GLU A O 1
ATOM 1961 N N . MET A 1 242 ? 18.703 7.190 -43.649 1.00 88.06 242 MET A N 1
ATOM 1962 C CA . MET A 1 242 ? 19.021 8.552 -44.076 1.00 88.06 242 MET A CA 1
ATOM 1963 C C . MET A 1 242 ? 20.435 8.649 -44.662 1.00 88.06 242 MET A C 1
ATOM 1965 O O . MET A 1 242 ? 20.650 9.323 -45.673 1.00 88.06 242 MET A O 1
ATOM 1969 N N . LYS A 1 243 ? 21.412 7.953 -44.065 1.00 88.25 243 LYS A N 1
ATOM 1970 C CA . LYS A 1 243 ? 22.775 7.880 -44.616 1.00 88.25 243 LYS A CA 1
ATOM 1971 C C . LYS A 1 243 ? 22.788 7.159 -45.958 1.00 88.25 243 LYS A C 1
ATOM 1973 O O . LYS A 1 243 ? 23.484 7.611 -46.863 1.00 88.25 243 LYS A O 1
ATOM 1978 N N . PHE A 1 244 ? 22.027 6.076 -46.101 1.00 90.00 244 PHE A N 1
ATOM 1979 C CA . PHE A 1 244 ? 21.936 5.336 -47.355 1.00 90.00 244 PHE A CA 1
ATOM 1980 C C . PHE A 1 244 ? 21.353 6.195 -48.484 1.00 90.00 244 PHE A C 1
ATOM 1982 O O . PHE A 1 244 ? 21.966 6.296 -49.546 1.00 90.00 244 PHE A O 1
ATOM 1989 N N . ILE A 1 245 ? 20.241 6.895 -48.236 1.00 89.19 245 ILE A N 1
ATOM 1990 C CA . ILE A 1 245 ? 19.622 7.802 -49.217 1.00 89.19 245 ILE A CA 1
ATOM 1991 C C . ILE A 1 245 ? 20.591 8.921 -49.611 1.00 89.19 245 ILE A C 1
ATOM 1993 O O . ILE A 1 245 ? 20.725 9.230 -50.794 1.00 89.19 245 ILE A O 1
ATOM 1997 N N . ALA A 1 246 ? 21.307 9.508 -48.648 1.00 87.56 246 ALA A N 1
ATOM 1998 C CA . ALA A 1 246 ? 22.289 10.550 -48.933 1.00 87.56 246 ALA A CA 1
ATOM 1999 C C . ALA A 1 246 ? 23.446 10.040 -49.811 1.00 87.56 246 ALA A C 1
ATOM 2001 O O . ALA A 1 246 ? 23.856 10.724 -50.751 1.00 87.56 246 ALA A O 1
ATOM 2002 N N . VAL A 1 247 ? 23.948 8.828 -49.541 1.00 86.44 247 VAL A N 1
ATOM 2003 C CA . VAL A 1 247 ? 24.981 8.184 -50.368 1.00 86.44 247 VAL A CA 1
ATOM 2004 C C . VAL A 1 247 ? 24.449 7.937 -51.777 1.00 86.44 247 VAL A C 1
ATOM 2006 O O . VAL A 1 247 ? 25.108 8.302 -52.749 1.00 86.44 247 VAL A O 1
ATOM 2009 N N . LEU A 1 248 ? 23.232 7.412 -51.903 1.00 88.12 248 LEU A N 1
ATOM 2010 C CA . LEU A 1 248 ? 22.600 7.162 -53.195 1.00 88.12 248 LEU A CA 1
ATOM 2011 C C . LEU A 1 248 ? 22.437 8.474 -53.988 1.00 88.12 248 LEU A C 1
ATOM 2013 O O . LEU A 1 248 ? 22.881 8.572 -55.131 1.00 88.12 248 LEU A O 1
ATOM 2017 N N . GLY A 1 249 ? 21.930 9.528 -53.345 1.00 88.75 249 GLY A N 1
ATOM 2018 C CA . GLY A 1 249 ? 21.812 10.866 -53.928 1.00 88.75 249 GLY A CA 1
ATOM 2019 C C . GLY A 1 249 ? 23.149 11.459 -54.384 1.00 88.75 249 GLY A C 1
ATOM 2020 O O . GLY A 1 249 ? 23.220 12.034 -55.470 1.00 88.75 249 GLY A O 1
ATOM 2021 N N . SER A 1 250 ? 24.228 11.268 -53.616 1.00 87.00 250 SER A N 1
ATOM 2022 C CA . SER A 1 250 ? 25.565 11.754 -53.995 1.00 87.00 250 SER A CA 1
ATOM 2023 C C . SER A 1 250 ? 26.148 11.073 -55.238 1.00 87.00 250 SER A C 1
ATOM 2025 O O . SER A 1 250 ? 26.966 11.681 -55.923 1.00 87.00 250 SER A O 1
ATOM 2027 N N . ILE A 1 251 ? 25.714 9.848 -55.556 1.00 86.94 251 ILE A N 1
ATOM 2028 C CA . ILE A 1 251 ? 26.151 9.102 -56.746 1.00 86.94 251 ILE A CA 1
ATOM 2029 C C . ILE A 1 251 ? 25.272 9.454 -57.953 1.00 86.94 251 ILE A C 1
ATOM 2031 O O . ILE A 1 251 ? 25.783 9.689 -59.049 1.00 86.94 251 ILE A O 1
ATOM 2035 N N . PHE A 1 252 ? 23.951 9.521 -57.760 1.00 88.25 252 PHE A N 1
ATOM 2036 C CA . PHE A 1 252 ? 22.999 9.720 -58.856 1.00 88.25 252 PHE A CA 1
ATOM 2037 C C . PHE A 1 252 ? 22.937 11.159 -59.376 1.00 88.25 252 PHE A C 1
ATOM 2039 O O . PHE A 1 252 ? 22.739 11.350 -60.578 1.00 88.25 252 PHE A O 1
ATOM 2046 N N . LEU A 1 253 ? 23.121 12.173 -58.521 1.00 88.00 253 LEU A N 1
ATOM 2047 C CA . LEU A 1 253 ? 23.051 13.578 -58.949 1.00 88.00 253 LEU A CA 1
ATOM 2048 C C . LEU A 1 253 ? 24.151 13.960 -59.961 1.00 88.00 253 LEU A C 1
ATOM 2050 O O . LEU A 1 253 ? 23.804 14.494 -61.016 1.00 88.00 253 LEU A O 1
ATOM 2054 N N . PRO A 1 254 ? 25.448 13.664 -59.727 1.00 84.88 254 PRO A N 1
ATOM 2055 C CA . PRO A 1 254 ? 26.503 13.974 -60.695 1.00 84.88 254 PRO A CA 1
ATOM 2056 C C . PRO A 1 254 ? 26.357 13.185 -62.002 1.00 84.88 254 PRO A C 1
ATOM 2058 O O . PRO A 1 254 ? 26.567 13.738 -63.079 1.00 84.88 254 PRO A O 1
ATOM 2061 N N . ALA A 1 255 ? 25.950 11.913 -61.914 1.00 84.06 255 ALA A N 1
ATOM 2062 C CA . ALA A 1 255 ? 25.705 11.072 -63.085 1.00 84.06 255 ALA A CA 1
ATOM 2063 C C . ALA A 1 255 ? 24.571 11.631 -63.960 1.00 84.06 255 ALA A C 1
ATOM 2065 O O . ALA A 1 255 ? 24.724 11.761 -65.175 1.00 84.06 255 ALA A O 1
ATOM 2066 N N . SER A 1 256 ? 23.461 12.039 -63.336 1.00 86.75 256 SER A N 1
ATOM 2067 C CA . SER A 1 256 ? 22.308 12.617 -64.038 1.00 86.75 256 SER A CA 1
ATOM 2068 C C . SER A 1 256 ? 22.635 13.974 -64.668 1.00 86.75 256 SER A C 1
ATOM 2070 O O . SER A 1 256 ? 22.192 14.258 -65.781 1.00 86.75 256 SER A O 1
ATOM 2072 N N . LEU A 1 257 ? 23.447 14.801 -63.997 1.00 87.12 257 LEU A N 1
ATOM 2073 C CA . LEU A 1 257 ? 23.911 16.083 -64.532 1.00 87.12 257 LEU A CA 1
ATOM 2074 C C . LEU A 1 257 ? 24.700 15.887 -65.834 1.00 87.12 257 LEU A C 1
ATOM 2076 O O . LEU A 1 257 ? 24.391 16.522 -66.839 1.00 87.12 257 LEU A O 1
ATOM 2080 N N . ILE A 1 258 ? 25.686 14.984 -65.833 1.00 84.56 258 ILE A N 1
ATOM 2081 C CA . ILE A 1 258 ? 26.514 14.725 -67.020 1.00 84.56 258 ILE A CA 1
ATOM 2082 C C . ILE A 1 258 ? 25.676 14.102 -68.138 1.00 84.56 258 ILE A C 1
ATOM 2084 O O . ILE A 1 258 ? 25.799 14.520 -69.288 1.00 84.56 258 ILE A O 1
ATOM 2088 N N . ALA A 1 259 ? 24.789 13.156 -67.816 1.00 83.12 259 ALA A N 1
ATOM 2089 C CA . ALA A 1 259 ? 23.880 12.567 -68.797 1.00 83.12 259 ALA A CA 1
ATOM 2090 C C . ALA A 1 259 ? 23.005 13.636 -69.475 1.00 83.12 259 ALA A C 1
ATOM 2092 O O . ALA A 1 259 ? 22.828 13.609 -70.689 1.00 83.12 259 ALA A O 1
ATOM 2093 N N . THR A 1 260 ? 22.515 14.616 -68.708 1.00 86.94 260 THR A N 1
ATOM 2094 C CA . THR A 1 260 ? 21.708 15.723 -69.243 1.00 86.94 260 THR A CA 1
ATOM 2095 C C . THR A 1 260 ? 22.534 16.638 -70.148 1.00 86.94 260 THR A C 1
ATOM 2097 O O . THR A 1 260 ? 22.074 16.988 -71.230 1.00 86.94 260 THR A O 1
ATOM 2100 N N . ILE A 1 261 ? 23.763 16.986 -69.746 1.00 83.75 261 ILE A N 1
ATOM 2101 C CA . ILE A 1 261 ? 24.667 17.842 -70.535 1.00 83.75 261 ILE A CA 1
ATOM 2102 C C . ILE A 1 261 ? 25.047 17.172 -71.864 1.00 83.75 261 ILE A C 1
ATOM 2104 O O . ILE A 1 261 ? 25.041 17.827 -72.902 1.00 83.75 261 ILE A O 1
ATOM 2108 N N . LEU A 1 262 ? 25.335 15.867 -71.858 1.00 74.75 262 LEU A N 1
ATOM 2109 C CA . LEU A 1 262 ? 25.697 15.123 -73.071 1.00 74.75 262 LEU A CA 1
ATOM 2110 C C . LEU A 1 262 ? 24.502 14.817 -73.986 1.00 74.75 262 LEU A C 1
ATOM 2112 O O . LEU A 1 262 ? 24.702 14.512 -75.159 1.00 74.75 262 LEU A O 1
ATOM 2116 N N . ASN A 1 263 ? 23.270 14.900 -73.474 1.00 77.56 263 ASN A N 1
ATOM 2117 C CA . ASN A 1 263 ? 22.049 14.743 -74.266 1.00 77.56 263 ASN A CA 1
ATOM 2118 C C . ASN A 1 263 ? 21.649 16.032 -75.011 1.00 77.56 263 ASN A C 1
ATOM 2120 O O . ASN A 1 263 ? 20.712 16.020 -75.809 1.00 77.56 263 ASN A O 1
ATOM 2124 N N . VAL A 1 264 ? 22.342 17.151 -74.767 1.00 78.69 264 VAL A N 1
ATOM 2125 C CA . VAL A 1 264 ? 22.140 18.382 -75.536 1.00 78.69 264 VAL A CA 1
ATOM 2126 C C . VAL A 1 264 ? 22.595 18.127 -76.983 1.00 78.69 264 VAL A C 1
ATOM 2128 O O . VAL A 1 264 ? 23.745 17.738 -77.198 1.00 78.69 264 VAL A O 1
ATOM 2131 N N . PRO A 1 265 ? 21.726 18.336 -77.991 1.00 63.06 265 PRO A N 1
ATOM 2132 C CA . PRO A 1 265 ? 21.994 17.955 -79.382 1.00 63.06 265 PRO A CA 1
ATOM 2133 C C . PRO A 1 265 ? 23.210 18.662 -80.001 1.00 63.06 265 PRO A C 1
ATOM 2135 O O . PRO A 1 265 ? 23.779 18.156 -80.963 1.00 63.06 265 PRO A O 1
ATOM 2138 N N . GLU A 1 266 ? 23.663 19.776 -79.419 1.00 57.94 266 GLU A N 1
ATOM 2139 C CA . GLU A 1 266 ? 24.895 20.468 -79.819 1.00 57.94 266 GLU A CA 1
ATOM 2140 C C . GLU A 1 266 ? 26.181 19.677 -79.531 1.00 57.94 266 GLU A C 1
ATOM 2142 O O . GLU A 1 266 ? 27.206 20.016 -80.105 1.00 57.94 266 GLU A O 1
ATOM 2147 N N . PHE A 1 267 ? 26.159 18.623 -78.701 1.00 57.16 267 PHE A N 1
ATOM 2148 C CA . PHE A 1 267 ? 27.349 17.838 -78.326 1.00 57.16 267 PHE A CA 1
ATOM 2149 C C . PHE A 1 267 ? 27.425 16.427 -78.942 1.00 57.16 267 PHE A C 1
ATOM 2151 O O . PHE A 1 267 ? 28.263 15.617 -78.539 1.00 57.16 267 PHE A O 1
ATOM 2158 N N . GLN A 1 268 ? 26.609 16.112 -79.956 1.00 59.75 268 GLN A N 1
ATOM 2159 C CA . GLN A 1 268 ? 26.609 14.810 -80.652 1.00 59.75 268 GLN A CA 1
ATOM 2160 C C . GLN A 1 268 ? 27.769 14.655 -81.659 1.00 59.75 268 GLN A C 1
ATOM 2162 O O . GLN A 1 268 ? 27.578 14.274 -82.811 1.00 59.75 268 GLN A O 1
ATOM 2167 N N . PHE A 1 269 ? 29.000 14.949 -81.243 1.00 59.38 269 PHE A N 1
ATOM 2168 C CA . PHE A 1 269 ? 30.164 14.985 -82.138 1.00 59.38 269 PHE A CA 1
ATOM 2169 C C . PHE A 1 269 ? 30.763 13.605 -82.473 1.00 59.38 269 PHE A C 1
ATOM 2171 O O . PHE A 1 269 ? 31.768 13.538 -83.179 1.00 59.38 269 PHE A O 1
ATOM 2178 N N . ALA A 1 270 ? 30.196 12.499 -81.973 1.00 60.56 270 ALA A N 1
ATOM 2179 C CA . ALA A 1 270 ? 30.790 11.171 -82.127 1.00 60.56 270 ALA A CA 1
ATOM 2180 C C . ALA A 1 270 ? 29.762 10.026 -82.156 1.00 60.56 270 ALA A C 1
ATOM 2182 O O . ALA A 1 270 ? 28.715 10.087 -81.514 1.00 60.56 270 ALA A O 1
ATOM 2183 N N . SER A 1 271 ? 30.102 8.947 -82.872 1.00 68.19 271 SER A N 1
ATOM 2184 C CA . SER A 1 271 ? 29.330 7.700 -82.939 1.00 68.19 271 SER A CA 1
ATOM 2185 C C . SER A 1 271 ? 29.005 7.165 -81.538 1.00 68.19 271 SER A C 1
ATOM 2187 O O . SER A 1 271 ? 29.856 7.210 -80.647 1.00 68.19 271 SER A O 1
ATOM 2189 N N . GLY A 1 272 ? 27.809 6.592 -81.359 1.00 68.81 272 GLY A N 1
ATOM 2190 C CA . GLY A 1 272 ? 27.278 6.127 -80.063 1.00 68.81 272 GLY A CA 1
ATOM 2191 C C . GLY A 1 272 ? 28.261 5.413 -79.108 1.00 68.81 272 GLY A C 1
ATOM 2192 O O . GLY A 1 272 ? 28.229 5.706 -77.913 1.00 68.81 272 GLY A O 1
ATOM 2193 N N . PRO A 1 273 ? 29.185 4.548 -79.581 1.00 76.50 273 PRO A N 1
ATOM 2194 C CA . PRO A 1 273 ? 30.173 3.893 -78.714 1.00 76.50 273 PRO A CA 1
ATOM 2195 C C . PRO A 1 273 ? 31.207 4.846 -78.089 1.00 76.50 273 PRO A C 1
ATOM 2197 O O . PRO A 1 273 ? 31.621 4.657 -76.948 1.00 76.50 273 PRO A O 1
ATOM 2200 N N . VAL A 1 274 ? 31.630 5.879 -78.823 1.00 78.38 274 VAL A N 1
ATOM 2201 C CA . VAL A 1 274 ? 32.660 6.835 -78.378 1.00 78.38 274 VAL A CA 1
ATOM 2202 C C . VAL A 1 274 ? 32.068 7.828 -77.376 1.00 78.38 274 VAL A C 1
ATOM 2204 O O . VAL A 1 274 ? 32.716 8.175 -76.389 1.00 78.38 274 VAL A O 1
ATOM 2207 N N . LEU A 1 275 ? 30.804 8.217 -77.574 1.00 74.88 275 LEU A N 1
ATOM 2208 C CA . LEU A 1 275 ? 30.051 9.062 -76.644 1.00 74.88 275 LEU A CA 1
ATOM 2209 C C . LEU A 1 275 ? 29.855 8.369 -75.285 1.00 74.88 275 LEU A C 1
ATOM 2211 O O . LEU A 1 275 ? 30.028 8.987 -74.235 1.00 74.88 275 LEU A O 1
ATOM 2215 N N . PHE A 1 276 ? 29.571 7.063 -75.304 1.00 77.12 276 PHE A N 1
ATOM 2216 C CA . PHE A 1 276 ? 29.479 6.252 -74.091 1.00 77.12 276 PHE A CA 1
ATOM 2217 C C . PHE A 1 276 ? 30.816 6.186 -73.335 1.00 77.12 276 PHE A C 1
ATOM 2219 O O . PHE A 1 276 ? 30.849 6.343 -72.113 1.00 77.12 276 PHE A O 1
ATOM 2226 N N . GLY A 1 277 ? 31.931 6.028 -74.057 1.00 81.88 277 GLY A N 1
ATOM 2227 C CA . GLY A 1 277 ? 33.273 6.077 -73.472 1.00 81.88 277 GLY A CA 1
ATOM 2228 C C . GLY A 1 277 ? 33.596 7.430 -72.825 1.00 81.88 277 GLY A C 1
ATOM 2229 O O . GLY A 1 277 ? 34.107 7.468 -71.706 1.00 81.88 277 GLY A O 1
ATOM 2230 N N . ALA A 1 278 ? 33.241 8.539 -73.484 1.00 81.31 278 ALA A N 1
ATOM 2231 C CA . ALA A 1 278 ? 33.441 9.893 -72.961 1.00 81.31 278 ALA A CA 1
ATOM 2232 C C . ALA A 1 278 ? 32.584 10.178 -71.714 1.00 81.31 278 ALA A C 1
ATOM 2234 O O . ALA A 1 278 ? 33.088 10.727 -70.732 1.00 81.31 278 ALA A O 1
ATOM 2235 N N . TYR A 1 279 ? 31.319 9.739 -71.712 1.00 82.56 279 TYR A N 1
ATOM 2236 C CA . TYR A 1 279 ? 30.449 9.798 -70.535 1.00 82.56 279 TYR A CA 1
ATOM 2237 C C . TYR A 1 279 ? 31.093 9.102 -69.334 1.00 82.56 279 TYR A C 1
ATOM 2239 O O . TYR A 1 279 ? 31.169 9.676 -68.246 1.00 82.56 279 TYR A O 1
ATOM 2247 N N . LEU A 1 280 ? 31.603 7.886 -69.531 1.00 82.69 280 LEU A N 1
ATOM 2248 C CA . LEU A 1 280 ? 32.182 7.089 -68.455 1.00 82.69 280 LEU A CA 1
ATOM 2249 C C . LEU A 1 280 ? 33.508 7.685 -67.950 1.00 82.69 280 LEU A C 1
ATOM 2251 O O . LEU A 1 280 ? 33.734 7.733 -66.740 1.00 82.69 280 LEU A O 1
ATOM 2255 N N . ALA A 1 281 ? 34.335 8.217 -68.857 1.00 87.38 281 ALA A N 1
ATOM 2256 C CA . ALA A 1 281 ? 35.613 8.852 -68.539 1.00 87.38 281 ALA A CA 1
ATOM 2257 C C . ALA A 1 281 ? 35.473 10.131 -67.693 1.00 87.38 281 ALA A C 1
ATOM 2259 O O . ALA A 1 281 ? 36.340 10.404 -66.867 1.00 87.38 281 ALA A O 1
ATOM 2260 N N . ILE A 1 282 ? 34.391 10.897 -67.868 1.00 85.88 282 ILE A N 1
ATOM 2261 C CA . ILE A 1 282 ? 34.139 12.138 -67.113 1.00 85.88 282 ILE A CA 1
ATOM 2262 C C . ILE A 1 282 ? 33.337 11.857 -65.834 1.00 85.88 282 ILE A C 1
ATOM 2264 O O . ILE A 1 282 ? 33.612 12.427 -64.777 1.00 85.88 282 ILE A O 1
ATOM 2268 N N . THR A 1 283 ? 32.367 10.943 -65.896 1.00 85.31 283 THR A N 1
ATOM 2269 C CA . THR A 1 283 ? 31.458 10.666 -64.773 1.00 85.31 283 THR A CA 1
ATOM 2270 C C . THR A 1 283 ? 32.143 9.911 -63.636 1.00 85.31 283 THR A C 1
ATOM 2272 O O . THR A 1 283 ? 31.949 10.256 -62.469 1.00 85.31 283 THR A O 1
ATOM 2275 N N . ALA A 1 284 ? 32.987 8.921 -63.944 1.00 86.56 284 ALA A N 1
ATOM 2276 C CA . ALA A 1 284 ? 33.696 8.137 -62.933 1.00 86.56 284 ALA A CA 1
ATOM 2277 C C . ALA A 1 284 ? 34.593 8.980 -61.993 1.00 86.56 284 ALA A C 1
ATOM 2279 O O . ALA A 1 284 ? 34.454 8.839 -60.772 1.00 86.56 284 ALA A O 1
ATOM 2280 N N . PRO A 1 285 ? 35.471 9.885 -62.481 1.00 90.12 285 PRO A N 1
ATOM 2281 C CA . PRO A 1 285 ? 36.284 10.722 -61.600 1.00 90.12 285 PRO A CA 1
ATOM 2282 C C . PRO A 1 285 ? 35.450 11.757 -60.841 1.00 90.12 285 PRO A C 1
ATOM 2284 O O . PRO A 1 285 ? 35.789 12.066 -59.701 1.00 90.12 285 PRO A O 1
ATOM 2287 N N . LEU A 1 286 ? 34.345 12.255 -61.414 1.00 86.56 286 LEU A N 1
ATOM 2288 C CA . LEU A 1 286 ? 33.459 13.192 -60.719 1.00 86.56 286 LEU A CA 1
ATOM 2289 C C . LEU A 1 286 ? 32.775 12.524 -59.515 1.00 86.56 286 LEU A C 1
ATOM 2291 O O . LEU A 1 286 ? 32.801 13.074 -58.414 1.00 86.56 286 LEU A O 1
ATOM 2295 N N . ILE A 1 287 ? 32.233 11.313 -59.692 1.00 88.88 287 ILE A N 1
ATOM 2296 C CA . ILE A 1 287 ? 31.665 10.520 -58.588 1.00 88.88 287 ILE A CA 1
ATOM 2297 C C . ILE A 1 287 ? 32.748 10.213 -57.546 1.00 88.88 287 ILE A C 1
ATOM 2299 O O . ILE A 1 287 ? 32.522 10.398 -56.349 1.00 88.88 287 ILE A O 1
ATOM 2303 N N . GLY A 1 288 ? 33.944 9.805 -57.985 1.00 88.31 288 GLY A N 1
ATOM 2304 C CA . GLY A 1 288 ? 35.084 9.558 -57.100 1.00 88.31 288 GLY A CA 1
ATOM 2305 C C . GLY A 1 288 ? 35.467 10.787 -56.270 1.00 88.31 288 GLY A C 1
ATOM 2306 O O . GLY A 1 288 ? 35.614 10.683 -55.054 1.00 88.31 288 GLY A O 1
ATOM 2307 N N . ALA A 1 289 ? 35.553 11.965 -56.892 1.00 88.75 289 ALA A N 1
ATOM 2308 C CA . ALA A 1 289 ? 35.867 13.223 -56.220 1.00 88.75 289 ALA A CA 1
ATOM 2309 C C . ALA A 1 289 ? 34.799 13.614 -55.186 1.00 88.75 289 ALA A C 1
ATOM 2311 O O . ALA A 1 289 ? 35.146 13.994 -54.067 1.00 88.75 289 ALA A O 1
ATOM 2312 N N . VAL A 1 290 ? 33.511 13.468 -55.518 1.00 86.50 290 VAL A N 1
ATOM 2313 C CA . VAL A 1 290 ? 32.400 13.731 -54.586 1.00 86.50 290 VAL A CA 1
ATOM 2314 C C . VAL A 1 290 ? 32.437 12.763 -53.401 1.00 86.50 290 VAL A C 1
ATOM 2316 O O . VAL A 1 290 ? 32.319 13.198 -52.253 1.00 86.50 290 VAL A O 1
ATOM 2319 N N . MET A 1 291 ? 32.676 11.471 -53.642 1.00 84.00 291 MET A N 1
ATOM 2320 C CA . MET A 1 291 ? 32.790 10.462 -52.583 1.00 84.00 291 MET A CA 1
ATOM 2321 C C . MET A 1 291 ? 34.001 10.709 -51.677 1.00 84.00 291 MET A C 1
ATOM 2323 O O . MET A 1 291 ? 33.874 10.651 -50.453 1.00 84.00 291 MET A O 1
ATOM 2327 N N . ILE A 1 292 ? 35.158 11.052 -52.254 1.00 88.00 292 ILE A N 1
ATOM 2328 C CA . ILE A 1 292 ? 36.376 11.416 -51.516 1.00 88.00 292 ILE A CA 1
ATOM 2329 C C . ILE A 1 292 ? 36.119 12.658 -50.657 1.00 88.00 292 ILE A C 1
ATOM 2331 O O . ILE A 1 292 ? 36.424 12.644 -49.466 1.00 88.00 292 ILE A O 1
ATOM 2335 N N . LEU A 1 293 ? 35.499 13.705 -51.209 1.00 86.44 293 LEU A N 1
ATOM 2336 C CA . LEU A 1 293 ? 35.152 14.917 -50.464 1.00 86.44 293 LEU A CA 1
ATOM 2337 C C . LEU A 1 293 ? 34.208 14.606 -49.289 1.00 86.44 293 LEU A C 1
ATOM 2339 O O . LEU A 1 293 ? 34.428 15.078 -48.170 1.00 86.44 293 LEU A O 1
ATOM 2343 N N . CYS A 1 294 ? 33.188 13.773 -49.516 1.00 81.81 294 CYS A N 1
ATOM 2344 C CA . CYS A 1 294 ? 32.260 13.334 -48.473 1.00 81.81 294 CYS A CA 1
ATOM 2345 C C . CYS A 1 294 ? 32.976 12.532 -47.376 1.00 81.81 294 CYS A C 1
ATOM 2347 O O . CYS A 1 294 ? 32.734 12.753 -46.184 1.00 81.81 294 CYS A O 1
ATOM 2349 N N . PHE A 1 295 ? 33.904 11.651 -47.757 1.00 83.31 295 PHE A N 1
ATOM 2350 C CA . PHE A 1 295 ? 34.684 10.847 -46.822 1.00 83.31 295 PHE A CA 1
ATOM 2351 C C . PHE A 1 295 ? 35.646 11.706 -45.987 1.00 83.31 295 PHE A C 1
ATOM 2353 O O . PHE A 1 295 ? 35.650 11.610 -44.757 1.00 83.31 295 PHE A O 1
ATOM 2360 N N . PHE A 1 296 ? 36.399 12.609 -46.625 1.00 85.50 296 PHE A N 1
ATOM 2361 C CA . PHE A 1 296 ? 37.306 13.538 -45.943 1.00 85.50 296 PHE A CA 1
ATOM 2362 C C . PHE A 1 296 ? 36.553 14.469 -44.991 1.00 85.50 296 PHE A C 1
ATOM 2364 O O . PHE A 1 296 ? 36.968 14.636 -43.844 1.00 85.50 296 PHE A O 1
ATOM 2371 N N . ARG A 1 297 ? 35.402 15.014 -45.403 1.00 82.81 297 ARG A N 1
ATOM 2372 C CA . ARG A 1 297 ? 34.560 15.854 -44.537 1.00 82.81 297 ARG A CA 1
ATOM 2373 C C . ARG A 1 297 ? 34.051 15.082 -43.315 1.00 82.81 297 ARG A C 1
ATOM 2375 O O . ARG A 1 297 ? 34.109 15.598 -42.197 1.00 82.81 297 ARG A O 1
ATOM 2382 N N . GLY A 1 298 ? 33.611 13.835 -43.496 1.00 76.62 298 GLY A N 1
ATOM 2383 C CA . GLY A 1 298 ? 33.203 12.962 -42.391 1.00 76.62 298 GLY A CA 1
ATOM 2384 C C . GLY A 1 298 ? 34.351 12.626 -41.431 1.00 76.62 298 GLY A C 1
ATOM 2385 O O . GLY A 1 298 ? 34.154 12.562 -40.213 1.00 76.62 298 GLY A O 1
ATOM 2386 N N . HIS A 1 299 ? 35.563 12.452 -41.957 1.00 77.44 299 HIS A N 1
ATOM 2387 C CA . HIS A 1 299 ? 36.753 12.173 -41.158 1.00 77.44 299 HIS A CA 1
ATOM 2388 C C . HIS A 1 299 ? 37.228 13.402 -40.364 1.00 77.44 299 HIS A C 1
ATOM 2390 O O . HIS A 1 299 ? 37.573 13.277 -39.185 1.00 77.44 299 HIS A O 1
ATOM 2396 N N . VAL A 1 300 ? 37.187 14.594 -40.969 1.00 77.62 300 VAL A N 1
ATOM 2397 C CA . VAL A 1 300 ? 37.516 15.874 -40.316 1.00 77.62 300 VAL A CA 1
ATOM 2398 C C . VAL A 1 300 ? 36.509 16.199 -39.211 1.00 77.62 300 VAL A C 1
ATOM 2400 O O . VAL A 1 300 ? 36.912 16.571 -38.109 1.00 77.62 300 VAL A O 1
ATOM 2403 N N . HIS A 1 301 ? 35.211 15.977 -39.443 1.00 75.50 301 HIS A N 1
ATOM 2404 C CA . HIS A 1 301 ? 34.190 16.180 -38.412 1.00 75.50 301 HIS A CA 1
ATOM 2405 C C . HIS A 1 301 ? 34.414 15.269 -37.193 1.00 75.50 301 HIS A C 1
ATOM 2407 O O . HIS A 1 301 ? 34.381 15.748 -36.060 1.00 75.50 301 HIS A O 1
ATOM 2413 N N . ARG A 1 302 ? 34.730 13.980 -37.405 1.00 69.81 302 ARG A N 1
ATOM 2414 C CA . ARG A 1 302 ? 35.058 13.042 -36.310 1.00 69.81 302 ARG A CA 1
ATOM 2415 C C . ARG A 1 302 ? 36.286 13.468 -35.500 1.00 69.81 302 ARG A C 1
ATOM 2417 O O . ARG A 1 302 ? 36.318 13.267 -34.285 1.00 69.81 302 ARG A O 1
ATOM 2424 N N . LEU A 1 303 ? 37.289 14.063 -36.146 1.00 72.06 303 LEU A N 1
ATOM 2425 C CA . LEU A 1 303 ? 38.481 14.582 -35.465 1.00 72.06 303 LEU A CA 1
ATOM 2426 C C . LEU A 1 303 ? 38.168 15.837 -34.634 1.00 72.06 303 LEU A C 1
ATOM 2428 O O . LEU A 1 303 ? 38.675 15.975 -33.519 1.00 72.06 303 LEU A O 1
ATOM 2432 N N . LEU A 1 304 ? 37.293 16.716 -35.130 1.00 71.69 304 LEU A N 1
ATOM 2433 C CA . LEU A 1 304 ? 36.873 17.930 -34.424 1.00 71.69 304 LEU A CA 1
ATOM 2434 C C . LEU A 1 304 ? 35.972 17.632 -33.215 1.00 71.69 304 LEU A C 1
ATOM 2436 O O . LEU A 1 304 ? 36.151 18.238 -32.158 1.00 71.69 304 LEU A O 1
ATOM 2440 N N . THR A 1 305 ? 35.056 16.663 -33.310 1.00 66.06 305 THR A N 1
ATOM 2441 C CA . THR A 1 305 ? 34.197 16.279 -32.174 1.00 66.06 305 THR A CA 1
ATOM 2442 C C . THR A 1 305 ? 34.978 15.599 -31.051 1.00 66.06 305 THR A C 1
ATOM 2444 O O . THR A 1 305 ? 34.690 15.834 -29.877 1.00 66.06 305 THR A O 1
ATOM 2447 N N . ARG A 1 306 ? 36.026 14.826 -31.371 1.00 62.34 306 ARG A N 1
ATOM 2448 C CA . ARG A 1 306 ? 36.871 14.164 -30.359 1.00 62.34 306 ARG A CA 1
ATOM 2449 C C . ARG A 1 306 ? 37.673 15.156 -29.503 1.00 62.34 306 ARG A C 1
ATOM 2451 O O . ARG A 1 306 ? 37.953 14.852 -28.350 1.00 62.34 306 ARG A O 1
ATOM 2458 N N . ARG A 1 307 ? 37.986 16.354 -30.018 1.00 57.62 307 ARG A N 1
ATOM 2459 C CA . ARG A 1 307 ? 38.658 17.423 -29.251 1.00 57.62 307 ARG A CA 1
ATOM 2460 C C . ARG A 1 307 ? 37.727 18.226 -28.331 1.00 57.62 307 ARG A C 1
ATOM 2462 O O . ARG A 1 307 ? 38.222 18.851 -27.399 1.00 57.62 307 ARG A O 1
ATOM 2469 N N . ARG A 1 308 ? 36.403 18.210 -28.543 1.00 55.78 308 ARG A N 1
ATOM 2470 C CA . ARG A 1 308 ? 35.438 18.901 -27.658 1.00 55.78 308 ARG A CA 1
ATOM 2471 C C . ARG A 1 308 ? 35.039 18.092 -26.418 1.00 55.78 308 ARG A C 1
ATOM 2473 O O . ARG A 1 308 ? 34.665 18.691 -25.418 1.00 55.78 308 ARG A O 1
ATOM 2480 N N . GLY A 1 309 ? 35.165 16.763 -26.442 1.00 52.50 309 GLY A N 1
ATOM 2481 C CA . GLY A 1 309 ? 34.772 15.887 -25.325 1.00 52.50 309 GLY A CA 1
ATOM 2482 C C . GLY A 1 309 ? 35.685 15.925 -24.090 1.00 52.50 309 GLY A C 1
ATOM 2483 O O . GLY A 1 309 ? 35.329 15.369 -23.057 1.00 52.50 309 GLY A O 1
ATOM 2484 N N . THR A 1 310 ? 36.848 16.577 -24.159 1.00 54.88 310 THR A N 1
ATOM 2485 C CA . THR A 1 310 ? 37.806 16.657 -23.040 1.00 54.88 310 THR A CA 1
ATOM 2486 C C . THR A 1 310 ? 37.693 17.931 -22.197 1.00 54.88 310 THR A C 1
ATOM 2488 O O . THR A 1 310 ? 38.460 18.074 -21.250 1.00 54.88 310 THR A O 1
ATOM 2491 N N . LEU A 1 311 ? 36.754 18.845 -22.490 1.00 56.88 311 LEU A N 1
ATOM 2492 C CA . LEU A 1 311 ? 36.666 20.149 -21.805 1.00 56.88 311 LEU A CA 1
ATOM 2493 C C . LEU A 1 311 ? 35.376 20.411 -21.014 1.00 56.88 311 LEU A C 1
ATOM 2495 O O . LEU A 1 311 ? 35.162 21.525 -20.549 1.00 56.88 311 LEU A O 1
ATOM 2499 N N . THR A 1 312 ? 34.547 19.393 -20.791 1.00 53.62 312 THR A N 1
ATOM 2500 C CA . THR A 1 312 ? 33.455 19.454 -19.807 1.00 53.62 312 THR A CA 1
ATOM 2501 C C . THR A 1 312 ? 33.464 18.186 -18.966 1.00 53.62 312 THR A C 1
ATOM 2503 O O . THR A 1 312 ? 32.584 17.336 -19.062 1.00 53.62 312 THR A O 1
ATOM 2506 N N . LYS A 1 313 ? 34.501 18.048 -18.138 1.00 43.69 313 LYS A N 1
ATOM 2507 C CA . LYS A 1 313 ? 34.420 17.243 -16.920 1.00 43.69 313 LYS A CA 1
ATOM 2508 C C . LYS A 1 313 ? 33.557 18.066 -15.953 1.00 43.69 313 LYS A C 1
ATOM 2510 O O . LYS A 1 313 ? 34.027 19.126 -15.539 1.00 43.69 313 LYS A O 1
ATOM 2515 N N . PRO A 1 314 ? 32.305 17.678 -15.640 1.00 47.00 314 PRO A N 1
ATOM 2516 C CA . PRO A 1 314 ? 31.549 18.361 -14.605 1.00 47.00 314 PRO A CA 1
ATOM 2517 C C . PRO A 1 314 ? 32.345 18.220 -13.314 1.00 47.00 314 PRO A C 1
ATOM 2519 O O . PRO A 1 314 ? 32.641 17.119 -12.844 1.00 47.00 314 PRO A O 1
ATOM 2522 N N . SER A 1 315 ? 32.780 19.375 -12.825 1.00 50.97 315 SER A N 1
ATOM 2523 C CA . SER A 1 315 ? 33.466 19.516 -11.561 1.00 50.97 315 SER A CA 1
ATOM 2524 C C . SER A 1 315 ? 32.593 18.883 -10.485 1.00 50.97 315 SER A C 1
ATOM 2526 O O . SER A 1 315 ? 31.440 19.266 -10.284 1.00 50.97 315 SER A O 1
ATOM 2528 N N . ALA A 1 316 ? 33.145 17.868 -9.833 1.00 54.38 316 ALA A N 1
ATOM 2529 C CA . ALA A 1 316 ? 32.598 17.290 -8.630 1.00 54.38 316 ALA A CA 1
ATOM 2530 C C . ALA A 1 316 ? 32.583 18.373 -7.545 1.00 54.38 316 ALA A C 1
ATOM 2532 O O . ALA A 1 316 ? 33.596 18.601 -6.894 1.00 54.38 316 ALA A O 1
ATOM 2533 N N . MET A 1 317 ? 31.451 19.051 -7.355 1.00 55.41 317 MET A N 1
ATOM 2534 C CA . MET A 1 317 ? 31.241 19.882 -6.174 1.00 55.41 317 MET A CA 1
ATOM 2535 C C . MET A 1 317 ? 29.753 20.043 -5.860 1.00 55.41 317 MET A C 1
ATOM 2537 O O . MET A 1 317 ? 29.179 21.103 -6.061 1.00 55.41 317 MET A O 1
ATOM 2541 N N . ASN A 1 318 ? 29.127 18.980 -5.349 1.00 48.81 318 ASN A N 1
ATOM 2542 C CA . ASN A 1 318 ? 28.200 19.134 -4.227 1.00 48.81 318 ASN A CA 1
ATOM 2543 C C . ASN A 1 318 ? 28.036 17.802 -3.481 1.00 48.81 318 ASN A C 1
ATOM 2545 O O . ASN A 1 318 ? 27.114 17.022 -3.710 1.00 48.81 318 ASN A O 1
ATOM 2549 N N . ARG A 1 319 ? 28.999 17.516 -2.602 1.00 45.47 319 ARG A N 1
ATOM 2550 C CA . ARG A 1 319 ? 28.895 16.462 -1.593 1.00 45.47 319 ARG A CA 1
ATOM 2551 C C . ARG A 1 319 ? 28.159 17.089 -0.407 1.00 45.47 319 ARG A C 1
ATOM 2553 O O . ARG A 1 319 ? 28.791 17.592 0.516 1.00 45.47 319 ARG A O 1
ATOM 2560 N N . ILE A 1 320 ? 26.830 17.138 -0.482 1.00 52.09 320 ILE A N 1
ATOM 2561 C CA . ILE A 1 320 ? 26.006 17.516 0.668 1.00 52.09 320 ILE A CA 1
ATOM 2562 C C . ILE A 1 320 ? 26.138 16.396 1.698 1.00 52.09 320 ILE A C 1
ATOM 2564 O O . ILE A 1 320 ? 25.970 15.213 1.397 1.00 52.09 320 ILE A O 1
ATOM 2568 N N . ALA A 1 321 ? 26.548 16.809 2.891 1.00 48.94 321 ALA A N 1
ATOM 2569 C CA . ALA A 1 321 ? 26.792 15.991 4.055 1.00 48.94 321 ALA A CA 1
ATOM 2570 C C . ALA A 1 321 ? 25.562 15.141 4.403 1.00 48.94 321 ALA A C 1
ATOM 2572 O O . ALA A 1 321 ? 24.507 15.667 4.742 1.00 48.94 321 ALA A O 1
ATOM 2573 N N . VAL A 1 322 ? 25.727 13.818 4.359 1.00 53.62 322 VAL A N 1
ATOM 2574 C CA . VAL A 1 322 ? 24.861 12.897 5.095 1.00 53.62 322 VAL A CA 1
ATOM 2575 C C . VAL A 1 322 ? 25.399 12.837 6.519 1.00 53.62 322 VAL A C 1
ATOM 2577 O O . VAL A 1 322 ? 26.432 12.233 6.813 1.00 53.62 322 VAL A O 1
ATOM 2580 N N . GLU A 1 323 ? 24.695 13.570 7.364 1.00 46.22 323 GLU A N 1
ATOM 2581 C CA . GLU A 1 323 ? 24.745 13.594 8.815 1.00 46.22 323 GLU A CA 1
ATOM 2582 C C . GLU A 1 323 ? 24.654 12.166 9.390 1.00 46.22 323 GLU A C 1
ATOM 2584 O O . GLU A 1 323 ? 23.734 11.405 9.089 1.00 46.22 323 GLU A O 1
ATOM 2589 N N . LYS A 1 324 ? 25.645 11.775 10.203 1.00 51.47 324 LYS A N 1
ATOM 2590 C CA . LYS A 1 324 ? 25.608 10.548 11.014 1.00 51.47 324 LYS A CA 1
ATOM 2591 C C . LYS A 1 324 ? 24.642 10.759 12.188 1.00 51.47 324 LYS A C 1
ATOM 2593 O O . LYS A 1 324 ? 24.935 11.626 13.012 1.00 51.47 324 LYS A O 1
ATOM 2598 N N . PRO A 1 325 ? 23.592 9.941 12.376 1.00 53.50 325 PRO A N 1
ATOM 2599 C CA . PRO A 1 325 ? 22.885 9.916 13.645 1.00 53.50 325 PRO A CA 1
ATOM 2600 C C . PRO A 1 325 ? 23.702 9.143 14.687 1.00 53.50 325 PRO A C 1
ATOM 2602 O O . PRO A 1 325 ? 24.298 8.096 14.419 1.00 53.50 325 PRO A O 1
ATOM 2605 N N . GLY A 1 326 ? 23.750 9.732 15.879 1.00 55.00 326 GLY A N 1
ATOM 2606 C CA . GLY A 1 326 ? 24.587 9.343 16.997 1.00 55.00 326 GLY A CA 1
ATOM 2607 C C . GLY A 1 326 ? 24.362 7.921 17.503 1.00 55.00 326 GLY A C 1
ATOM 2608 O O . GLY A 1 326 ? 23.244 7.445 17.696 1.00 55.00 326 GLY A O 1
ATOM 2609 N N . ARG A 1 327 ? 25.493 7.285 17.802 1.00 55.75 327 ARG A N 1
ATOM 2610 C CA . ARG A 1 327 ? 25.615 6.148 18.707 1.00 55.75 327 ARG A CA 1
ATOM 2611 C C . ARG A 1 327 ? 25.332 6.676 20.115 1.00 55.75 327 ARG A C 1
ATOM 2613 O O . ARG A 1 327 ? 26.142 7.425 20.649 1.00 55.75 327 ARG A O 1
ATOM 2620 N N . ARG A 1 328 ? 24.159 6.350 20.663 1.00 58.97 328 ARG A N 1
ATOM 2621 C CA . ARG A 1 328 ? 23.796 6.631 22.055 1.00 58.97 328 ARG A CA 1
ATOM 2622 C C . ARG A 1 328 ? 23.915 5.348 22.864 1.00 58.97 328 ARG A C 1
ATOM 2624 O O . ARG A 1 328 ? 23.401 4.305 22.464 1.00 58.97 328 ARG A O 1
ATOM 2631 N N . ASP A 1 329 ? 24.625 5.488 23.967 1.00 64.56 329 ASP A N 1
ATOM 2632 C CA . ASP A 1 329 ? 24.973 4.498 24.975 1.00 64.56 329 ASP A CA 1
ATOM 2633 C C . ASP A 1 329 ? 23.771 3.753 25.562 1.00 64.56 329 ASP A C 1
ATOM 2635 O O . ASP A 1 329 ? 22.722 4.363 25.781 1.00 64.56 329 ASP A O 1
ATOM 2639 N N . ARG A 1 330 ? 23.985 2.471 25.888 1.00 55.28 330 ARG A N 1
ATOM 2640 C CA . ARG A 1 330 ? 23.497 1.742 27.081 1.00 55.28 330 ARG A CA 1
ATOM 2641 C C . ARG A 1 330 ? 24.528 0.627 27.343 1.00 55.28 330 ARG A C 1
ATOM 2643 O O . ARG A 1 330 ? 24.897 -0.050 26.385 1.00 55.28 330 ARG A O 1
ATOM 2650 N N . ALA A 1 331 ? 25.229 0.558 28.478 1.00 58.06 331 ALA A N 1
ATOM 2651 C CA . ALA A 1 331 ? 24.750 0.382 29.858 1.00 58.06 331 ALA A CA 1
ATOM 2652 C C . ALA A 1 331 ? 23.905 -0.885 30.005 1.00 58.06 331 ALA A C 1
ATOM 2654 O O . ALA A 1 331 ? 22.782 -0.896 29.451 1.00 58.06 331 ALA A O 1
#